Protein AF-W0T5F6-F1 (afdb_monomer_lite)

Foldseek 3Di:
DFDAAQAADPVRHGHRHTPDVVGNHNPVCVCLQFQKWFKFKKAFPLQLVQLLDDVVPRDADQQKWWQCVQVCVPDPDGIGGDDPDDNKGKMFIDMDSDPAVVVVLVVVCVQLVGHMDTCDQLSLVSSQVSVVVVPCPPPVVPVVVVVVVVVVVPDDPDDDDDDDPDPPSDGDPQPQDDNNGGMARSRVVLSVVLLVVQCVPFNWIWMQGNSNRDIDTSMGMDRSNCSSVSSVVSSVSRVVRRVVSVVVVVCVVVVVVVVVVVVVD

Organism: Kluyveromyces marxianus (strain DMKU3-1042 / BCC 29191 / NBRC 104275) (NCBI:txid1003335)

InterPro domains:
  IPR018306 Bacteriophage T5, Orf172 DNA-binding [PF10544] (85-231)
  IPR018306 Bacteriophage T5, Orf172 DNA-binding [SM00974] (85-234)
  IPR053006 Meiosis-associated regulatory protein [PTHR28094] (32-238)

Radius of gyration: 24.53 Å; chains: 1; bounding box: 58×47×82 Å

Structure (mmCIF, N/CA/C/O backbone):
data_AF-W0T5F6-F1
#
_entry.id   AF-W0T5F6-F1
#
loop_
_atom_site.group_PDB
_atom_site.id
_atom_site.type_symbol
_atom_site.label_atom_id
_atom_site.label_alt_id
_atom_site.label_comp_id
_atom_site.label_asym_id
_atom_site.label_entity_id
_atom_site.label_seq_id
_atom_site.pdbx_PDB_ins_code
_atom_site.Cartn_x
_atom_site.Cartn_y
_atom_site.Cartn_z
_atom_site.occupancy
_atom_site.B_iso_or_equiv
_atom_site.auth_seq_id
_atom_site.auth_comp_id
_atom_site.auth_asym_id
_atom_site.auth_atom_id
_atom_site.pdbx_PDB_model_num
ATOM 1 N N . MET A 1 1 ? 4.352 -15.595 -34.838 1.00 53.91 1 MET A N 1
ATOM 2 C CA . MET A 1 1 ? 3.159 -14.770 -34.541 1.00 53.91 1 MET A CA 1
ATOM 3 C C . MET A 1 1 ? 3.586 -13.618 -33.642 1.00 53.91 1 MET A C 1
ATOM 5 O O . MET A 1 1 ? 4.296 -13.877 -32.679 1.00 53.91 1 MET A O 1
ATOM 9 N N . SER A 1 2 ? 3.256 -12.364 -33.970 1.00 63.22 2 SER A N 1
ATOM 10 C CA . SER A 1 2 ? 3.558 -11.229 -33.084 1.00 63.22 2 SER A CA 1
ATOM 11 C C . SER A 1 2 ? 2.550 -11.202 -31.937 1.00 63.22 2 SER A C 1
ATOM 13 O O . SER A 1 2 ? 1.352 -11.091 -32.189 1.00 63.22 2 SER A O 1
ATOM 15 N N . SER A 1 3 ? 3.017 -11.312 -30.697 1.00 86.25 3 SER A N 1
ATOM 16 C CA . SER A 1 3 ? 2.177 -11.125 -29.515 1.00 86.25 3 SER A CA 1
ATOM 17 C C . SER A 1 3 ? 1.794 -9.650 -29.354 1.00 86.25 3 SER A C 1
ATOM 19 O O . SER A 1 3 ? 2.532 -8.744 -29.754 1.00 86.25 3 SER A O 1
ATOM 21 N N . GLN A 1 4 ? 0.622 -9.397 -28.772 1.00 90.44 4 GLN A N 1
ATOM 22 C CA . GLN A 1 4 ? 0.194 -8.044 -28.427 1.00 90.44 4 GLN A CA 1
ATOM 23 C C . GLN A 1 4 ? 1.147 -7.438 -27.382 1.00 90.44 4 GLN A C 1
ATOM 25 O O . GLN A 1 4 ? 1.627 -8.127 -26.482 1.00 90.44 4 GLN A O 1
ATOM 30 N N . CYS A 1 5 ? 1.424 -6.138 -27.501 1.00 89.50 5 CYS A N 1
ATOM 31 C CA . CYS A 1 5 ? 2.230 -5.400 -26.537 1.00 89.50 5 CYS A CA 1
ATOM 32 C C . CYS A 1 5 ? 1.589 -5.442 -25.146 1.00 89.50 5 CYS A C 1
ATOM 34 O O . CYS A 1 5 ? 0.432 -5.066 -24.976 1.00 89.50 5 CYS A O 1
ATOM 36 N N . LEU A 1 6 ? 2.391 -5.789 -24.139 1.00 87.31 6 LEU A N 1
ATOM 37 C CA . LEU A 1 6 ? 1.978 -5.799 -22.731 1.00 87.31 6 LEU A CA 1
ATOM 38 C C . LEU A 1 6 ? 2.062 -4.416 -22.060 1.00 87.31 6 LEU A C 1
ATOM 40 O O . LEU A 1 6 ? 1.890 -4.290 -20.852 1.00 87.31 6 LEU A O 1
ATOM 44 N N . GLY A 1 7 ? 2.363 -3.371 -22.832 1.00 84.88 7 GLY A N 1
ATOM 45 C CA . GLY A 1 7 ? 2.480 -2.006 -22.333 1.00 84.88 7 GLY A CA 1
ATOM 46 C C . GLY A 1 7 ? 1.125 -1.415 -21.982 1.00 84.88 7 GLY A C 1
ATOM 47 O O . GLY A 1 7 ? 0.111 -1.761 -22.586 1.00 84.88 7 GLY A O 1
ATOM 48 N N . ILE A 1 8 ? 1.109 -0.487 -21.032 1.00 82.56 8 ILE A N 1
ATOM 49 C CA . ILE A 1 8 ? -0.098 0.257 -20.668 1.00 82.56 8 ILE A CA 1
ATOM 50 C C . ILE A 1 8 ? 0.076 1.719 -21.057 1.00 82.56 8 ILE A C 1
ATOM 52 O O . ILE A 1 8 ? 1.102 2.338 -20.771 1.00 82.56 8 ILE A O 1
ATOM 56 N N . THR A 1 9 ? -0.948 2.267 -21.708 1.00 86.12 9 THR A N 1
ATOM 57 C CA . THR A 1 9 ? -0.968 3.669 -22.126 1.00 86.12 9 THR A CA 1
ATOM 58 C C . THR A 1 9 ? -0.990 4.607 -20.913 1.00 86.12 9 THR A C 1
ATOM 60 O O . THR A 1 9 ? -1.302 4.208 -19.789 1.00 86.12 9 THR A O 1
ATOM 63 N N . GLN A 1 10 ? -0.736 5.898 -21.131 1.00 77.12 10 GLN A N 1
ATOM 64 C CA . GLN A 1 10 ? -0.856 6.915 -20.075 1.00 77.12 10 GLN A CA 1
ATOM 65 C C . GLN A 1 10 ? -2.258 6.964 -19.440 1.00 77.12 10 GLN A C 1
ATOM 67 O O . GLN A 1 10 ? -2.394 7.347 -18.283 1.00 77.12 10 GLN A O 1
ATOM 72 N N . LYS A 1 11 ? -3.293 6.520 -20.167 1.00 77.81 11 LYS A N 1
ATOM 73 C CA . LYS A 1 11 ? -4.683 6.443 -19.692 1.00 77.81 11 LYS A CA 1
ATOM 74 C C . LYS A 1 11 ? -4.989 5.174 -18.883 1.00 77.81 11 LYS A C 1
ATOM 76 O O . LYS A 1 11 ? -6.141 4.949 -18.532 1.00 77.81 11 LYS A O 1
ATOM 81 N N . GLY A 1 12 ? -3.999 4.318 -18.625 1.00 73.31 12 GLY A N 1
ATOM 82 C CA . GLY A 1 12 ? -4.186 3.087 -17.850 1.00 73.31 12 GLY A CA 1
ATOM 83 C C . GLY A 1 12 ? -4.781 1.912 -18.634 1.00 73.31 12 GLY A C 1
ATOM 84 O O . GLY A 1 12 ? -5.054 0.874 -18.043 1.00 73.31 12 GLY A O 1
ATOM 85 N N . THR A 1 13 ? -4.955 2.029 -19.954 1.00 84.25 13 THR A N 1
ATOM 86 C CA . THR A 1 13 ? -5.516 0.957 -20.797 1.00 84.25 13 THR A CA 1
ATOM 87 C C . THR A 1 13 ? -4.432 0.116 -21.486 1.00 84.25 13 THR A C 1
ATOM 89 O O . THR A 1 13 ? -3.375 0.664 -21.826 1.00 84.25 13 THR A O 1
ATOM 92 N N . PRO A 1 14 ? -4.671 -1.189 -21.740 1.00 87.94 14 PRO A N 1
ATOM 93 C CA . PRO A 1 14 ? -3.725 -2.042 -22.458 1.00 87.94 14 PRO A CA 1
ATOM 94 C C . PRO A 1 14 ? -3.392 -1.498 -23.850 1.00 87.94 14 PRO A C 1
ATOM 96 O O . PRO A 1 14 ? -4.265 -1.021 -24.583 1.00 87.94 14 PRO A O 1
ATOM 99 N N . CYS A 1 15 ? -2.120 -1.580 -24.230 1.00 91.06 15 CYS A N 1
ATOM 100 C CA . CYS A 1 15 ? -1.665 -1.192 -25.553 1.00 91.06 15 CYS A CA 1
ATOM 101 C C . CYS A 1 15 ? -2.233 -2.150 -26.603 1.00 91.06 15 CYS A C 1
ATOM 103 O O . CYS A 1 15 ? -2.131 -3.367 -26.480 1.00 91.06 15 CYS A O 1
ATOM 105 N N . LYS A 1 16 ? -2.810 -1.592 -27.668 1.00 94.50 16 LYS A N 1
ATOM 106 C CA . LYS A 1 16 ? -3.351 -2.369 -28.794 1.00 94.50 16 LYS A CA 1
ATOM 107 C C . LYS A 1 16 ? -2.324 -2.636 -29.900 1.00 94.50 16 LYS A C 1
ATOM 109 O O . LYS A 1 16 ? -2.654 -3.269 -30.892 1.00 94.50 16 LYS A O 1
ATOM 114 N N . LEU A 1 17 ? -1.101 -2.122 -29.762 1.00 92.62 17 LEU A N 1
ATOM 115 C CA . LEU A 1 17 ? -0.031 -2.338 -30.737 1.00 92.62 17 LEU A CA 1
ATOM 116 C C . LEU A 1 17 ? 0.604 -3.715 -30.538 1.00 92.62 17 LEU A C 1
ATOM 118 O O . LEU A 1 17 ? 0.610 -4.243 -29.429 1.00 92.62 17 LEU A O 1
ATOM 122 N N . ASN A 1 18 ? 1.202 -4.266 -31.590 1.00 93.25 18 ASN A N 1
ATOM 123 C CA . ASN A 1 18 ? 1.989 -5.493 -31.486 1.00 93.25 18 ASN A CA 1
ATOM 124 C C . ASN A 1 18 ? 3.342 -5.221 -30.818 1.00 93.25 18 ASN A C 1
ATOM 126 O O . ASN A 1 18 ? 3.925 -4.139 -30.963 1.00 93.25 18 ASN A O 1
ATOM 130 N N . ALA A 1 19 ? 3.841 -6.204 -30.072 1.00 90.31 19 ALA A N 1
ATOM 131 C CA . ALA A 1 19 ? 5.196 -6.165 -29.550 1.00 90.31 19 ALA A CA 1
ATOM 132 C C . ALA A 1 19 ? 6.221 -6.239 -30.695 1.00 90.31 19 ALA A C 1
ATOM 134 O O . ALA A 1 19 ? 5.926 -6.748 -31.783 1.00 90.31 19 ALA A O 1
ATOM 135 N N . LYS A 1 20 ? 7.439 -5.731 -30.456 1.00 87.44 20 LYS A N 1
ATOM 136 C CA . LYS A 1 20 ? 8.565 -5.961 -31.376 1.00 87.44 20 LYS A CA 1
ATOM 137 C C . LYS A 1 20 ? 8.790 -7.472 -31.533 1.00 87.44 20 LYS A C 1
ATOM 139 O O . LYS A 1 20 ? 8.476 -8.244 -30.630 1.00 87.44 20 LYS A O 1
ATOM 144 N N . GLN A 1 21 ? 9.334 -7.904 -32.668 1.00 81.62 21 GLN A N 1
ATOM 145 C CA . GLN A 1 21 ? 9.580 -9.324 -32.932 1.00 81.62 21 GLN A CA 1
ATOM 146 C C . GLN A 1 21 ? 10.470 -9.931 -31.831 1.00 81.62 21 GLN A C 1
ATOM 148 O O . GLN A 1 21 ? 11.578 -9.457 -31.597 1.00 81.62 21 GLN A O 1
ATOM 153 N N . GLY A 1 22 ? 9.954 -10.939 -31.119 1.00 77.69 22 GLY A N 1
ATOM 154 C CA . GLY A 1 22 ? 10.629 -11.560 -29.969 1.00 77.69 22 GLY A CA 1
ATOM 155 C C . GLY A 1 22 ? 10.611 -10.746 -28.664 1.00 77.69 22 GLY A C 1
ATOM 156 O O . GLY A 1 22 ? 11.200 -11.183 -27.679 1.00 77.69 22 GLY A O 1
ATOM 157 N N . GLY A 1 23 ? 9.951 -9.584 -28.639 1.00 78.00 23 GLY A N 1
ATOM 158 C CA . GLY A 1 23 ? 9.822 -8.708 -27.474 1.00 78.00 23 GLY A CA 1
ATOM 159 C C . GLY A 1 23 ? 8.451 -8.788 -26.795 1.00 78.00 23 GLY A C 1
ATOM 160 O O . GLY A 1 23 ? 7.499 -9.359 -27.325 1.00 78.00 23 GLY A O 1
ATOM 161 N N . ARG A 1 24 ? 8.344 -8.174 -25.609 1.00 84.44 24 ARG A N 1
ATOM 162 C CA . ARG A 1 24 ? 7.081 -8.030 -24.850 1.00 84.44 24 ARG A CA 1
ATOM 163 C C . ARG A 1 24 ? 6.379 -6.689 -25.074 1.00 84.44 24 ARG A C 1
ATOM 165 O O . ARG A 1 24 ? 5.179 -6.562 -24.821 1.00 84.44 24 ARG A O 1
ATOM 172 N N . TYR A 1 25 ? 7.115 -5.685 -25.544 1.00 87.12 25 TYR A N 1
ATOM 173 C CA . TYR A 1 25 ? 6.631 -4.316 -25.684 1.00 87.12 25 TYR A CA 1
ATOM 174 C C . TYR A 1 25 ? 6.810 -3.796 -27.113 1.00 87.12 25 TYR A C 1
ATOM 176 O O . TYR A 1 25 ? 7.657 -4.258 -27.879 1.00 87.12 25 TYR A O 1
ATOM 184 N N . CYS A 1 26 ? 5.960 -2.848 -27.504 1.00 90.62 26 CYS A N 1
ATOM 185 C CA . CYS A 1 26 ? 6.110 -2.100 -28.745 1.00 90.62 26 CYS A CA 1
ATOM 186 C C . CYS A 1 26 ? 7.152 -0.985 -28.561 1.00 90.62 26 CYS A C 1
ATOM 188 O O . CYS A 1 26 ? 7.555 -0.673 -27.441 1.00 90.62 26 CYS A O 1
ATOM 190 N N . ARG A 1 27 ? 7.538 -0.314 -29.652 1.00 89.19 27 ARG A N 1
ATOM 191 C CA . ARG A 1 27 ? 8.503 0.804 -29.615 1.00 89.19 27 ARG A CA 1
ATOM 192 C C . ARG A 1 27 ? 8.139 1.935 -28.641 1.00 89.19 27 ARG A C 1
ATOM 194 O O . ARG A 1 27 ? 9.022 2.616 -28.151 1.00 89.19 27 ARG A O 1
ATOM 201 N N . HIS A 1 28 ? 6.852 2.130 -28.349 1.00 88.19 28 HIS A N 1
ATOM 202 C CA . HIS A 1 28 ? 6.387 3.189 -27.447 1.00 88.19 28 HIS A CA 1
ATOM 203 C C . HIS A 1 28 ? 6.421 2.787 -25.966 1.00 88.19 28 HIS A C 1
ATOM 205 O O . HIS A 1 28 ? 6.327 3.649 -25.099 1.00 88.19 28 HIS A O 1
ATOM 211 N N . HIS A 1 29 ? 6.551 1.493 -25.668 1.00 85.81 29 HIS A N 1
ATOM 212 C CA . HIS A 1 29 ? 6.537 0.963 -24.304 1.00 85.81 29 HIS A CA 1
ATOM 213 C C . HIS A 1 29 ? 7.826 0.214 -23.948 1.00 85.81 29 HIS A C 1
ATOM 215 O O . HIS A 1 29 ? 7.867 -0.480 -22.942 1.00 85.81 29 HIS A O 1
ATOM 221 N N . GLU A 1 30 ? 8.894 0.387 -24.727 1.00 80.00 30 GLU A N 1
ATOM 222 C CA . GLU A 1 30 ? 10.211 -0.208 -24.463 1.00 80.00 30 GLU A CA 1
ATOM 223 C C . GLU A 1 30 ? 10.778 0.222 -23.102 1.00 80.00 30 GLU A C 1
ATOM 225 O O . GLU A 1 30 ? 11.332 -0.591 -22.375 1.00 80.00 30 GLU A O 1
ATOM 230 N N . VAL A 1 31 ? 10.520 1.466 -22.682 1.00 74.88 31 VAL A N 1
ATOM 231 C CA . VAL A 1 31 ? 10.892 1.965 -21.343 1.00 74.88 31 VAL A CA 1
ATOM 232 C C . VAL A 1 31 ? 10.186 1.192 -20.220 1.00 74.88 31 VAL A C 1
ATOM 234 O O . VAL A 1 31 ? 10.722 1.066 -19.120 1.00 74.88 31 VAL A O 1
ATOM 237 N N . GLN A 1 32 ? 8.997 0.635 -20.481 1.00 73.06 32 GLN A N 1
ATOM 238 C CA . GLN A 1 32 ? 8.289 -0.181 -19.491 1.00 73.06 32 GLN A CA 1
ATOM 239 C C . GLN A 1 32 ? 8.957 -1.554 -19.304 1.00 73.06 32 GLN A C 1
ATOM 241 O O . GLN A 1 32 ? 8.838 -2.119 -18.220 1.00 73.06 32 GLN A O 1
ATOM 246 N N . GLU A 1 33 ? 9.724 -2.036 -20.292 1.00 68.56 33 GLU A N 1
ATOM 247 C CA . GLU A 1 33 ? 10.474 -3.306 -20.247 1.00 68.56 33 GLU A CA 1
ATOM 248 C C . GLU A 1 33 ? 11.679 -3.275 -19.293 1.00 68.56 33 GLU A C 1
ATOM 250 O O . GLU A 1 33 ? 12.201 -4.310 -18.885 1.00 68.56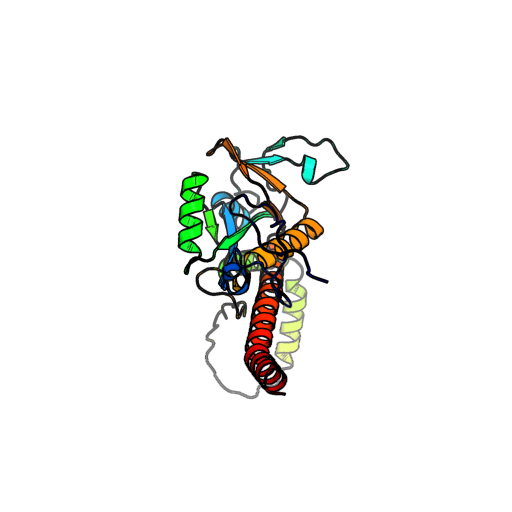 33 GLU A O 1
ATOM 255 N N . THR A 1 34 ? 12.174 -2.090 -18.944 1.00 68.12 34 THR A N 1
ATOM 256 C CA . THR A 1 34 ? 13.347 -1.943 -18.067 1.00 68.12 34 THR A CA 1
ATOM 257 C C . THR A 1 34 ? 13.053 -1.106 -16.834 1.00 68.12 34 THR A C 1
ATOM 259 O O . THR A 1 34 ? 13.981 -0.664 -16.162 1.00 68.12 34 THR A O 1
ATOM 262 N N . SER A 1 35 ? 11.776 -0.850 -16.547 1.00 81.50 35 SER A N 1
ATOM 263 C CA . SER A 1 35 ? 11.397 -0.009 -15.416 1.00 81.50 35 SER A CA 1
ATOM 264 C C . SER A 1 35 ? 11.677 -0.727 -14.095 1.00 81.50 35 SER A C 1
ATOM 266 O O . SER A 1 35 ? 11.124 -1.791 -13.815 1.00 81.50 35 SER A O 1
ATOM 268 N N . GLU A 1 36 ? 12.559 -0.147 -13.288 1.00 91.62 36 GLU A N 1
ATOM 269 C CA . GLU A 1 36 ? 12.724 -0.508 -11.883 1.00 91.62 36 GLU A CA 1
ATOM 270 C C . GLU A 1 36 ? 11.837 0.396 -11.025 1.00 91.62 36 GLU A C 1
ATOM 272 O O . GLU A 1 36 ? 11.500 1.522 -11.403 1.00 91.62 36 GLU A O 1
ATOM 277 N N . GLY A 1 37 ? 11.435 -0.107 -9.865 1.00 94.62 37 GLY A N 1
ATOM 278 C CA . GLY A 1 37 ? 10.658 0.675 -8.923 1.00 94.62 37 GLY A CA 1
ATOM 279 C C . GLY A 1 37 ? 10.412 -0.062 -7.622 1.00 94.62 37 GLY A C 1
ATOM 280 O O . GLY A 1 37 ? 11.062 -1.062 -7.316 1.00 94.62 37 GLY A O 1
ATOM 281 N N . TYR A 1 38 ? 9.453 0.454 -6.867 1.00 97.12 38 TYR A N 1
ATOM 282 C CA . TYR A 1 38 ? 9.101 -0.029 -5.546 1.00 97.12 38 TYR A CA 1
ATOM 283 C C . TYR A 1 38 ? 7.614 -0.340 -5.461 1.00 97.12 38 TYR A C 1
ATOM 285 O O . TYR A 1 38 ? 6.782 0.453 -5.907 1.00 97.12 38 TYR A O 1
ATOM 293 N N . ILE A 1 39 ? 7.296 -1.461 -4.822 1.00 98.06 39 ILE A N 1
ATOM 294 C CA . ILE A 1 39 ? 5.977 -1.735 -4.256 1.00 98.06 39 ILE A CA 1
ATOM 295 C C . ILE A 1 39 ? 5.974 -1.278 -2.808 1.00 98.06 39 ILE A C 1
ATOM 297 O O . ILE A 1 39 ? 6.940 -1.497 -2.083 1.00 98.06 39 ILE A O 1
ATOM 301 N N . TYR A 1 40 ? 4.891 -0.675 -2.350 1.00 97.88 40 TYR A N 1
ATOM 302 C CA . TYR A 1 40 ? 4.770 -0.253 -0.965 1.00 97.88 40 TYR A CA 1
ATOM 303 C C . TYR A 1 40 ? 3.358 -0.470 -0.437 1.00 97.88 40 TYR A C 1
ATOM 305 O O . TYR A 1 40 ? 2.379 -0.498 -1.183 1.00 97.88 40 TYR A O 1
ATOM 313 N N . ILE A 1 41 ? 3.276 -0.623 0.881 1.00 98.12 41 ILE A N 1
ATOM 314 C CA . ILE A 1 41 ? 2.034 -0.821 1.621 1.00 98.12 41 ILE A CA 1
ATOM 315 C C . ILE A 1 41 ? 1.805 0.427 2.461 1.00 98.12 41 ILE A C 1
ATOM 317 O O . ILE A 1 41 ? 2.734 0.928 3.097 1.00 98.12 41 ILE A O 1
ATOM 321 N N . TYR A 1 42 ? 0.576 0.922 2.496 1.00 97.75 42 TYR A N 1
ATOM 322 C CA . TYR A 1 42 ? 0.212 2.016 3.385 1.00 97.75 42 TYR A CA 1
ATOM 323 C C . TYR A 1 42 ? -1.222 1.886 3.883 1.00 97.75 42 TYR A C 1
ATOM 325 O O . TYR A 1 42 ? -2.036 1.133 3.344 1.00 97.75 42 TYR A O 1
ATOM 333 N N . THR A 1 43 ? -1.512 2.639 4.934 1.00 96.75 43 THR A N 1
ATOM 334 C CA . THR A 1 43 ? -2.847 2.806 5.503 1.00 96.75 43 THR A CA 1
ATOM 335 C C . THR A 1 43 ? -3.030 4.256 5.952 1.00 96.75 43 THR A C 1
ATOM 337 O O . THR A 1 43 ? -2.107 5.067 5.832 1.00 96.75 43 THR A O 1
ATOM 340 N N . PHE A 1 44 ? -4.220 4.595 6.436 1.00 96.00 44 PHE A N 1
ATOM 341 C CA . PHE A 1 44 ? -4.464 5.863 7.115 1.00 96.00 44 PHE A CA 1
ATOM 342 C C . PHE A 1 44 ? -3.913 5.812 8.540 1.00 96.00 44 PHE A C 1
ATOM 344 O O . PHE A 1 44 ? -4.005 4.777 9.198 1.00 96.00 44 PHE A O 1
ATOM 351 N N . GLU A 1 45 ? -3.348 6.917 9.017 1.00 94.69 45 GLU A N 1
ATOM 352 C CA . GLU A 1 45 ? -2.728 6.976 10.348 1.00 94.69 45 GLU A CA 1
ATOM 353 C C . GLU A 1 45 ? -3.714 6.593 11.463 1.00 94.69 45 GLU A C 1
ATOM 355 O O . GLU A 1 45 ? -3.433 5.681 12.235 1.00 94.69 45 GLU A O 1
ATOM 360 N N . GLU A 1 46 ? -4.928 7.148 11.442 1.00 93.12 46 GLU A N 1
ATOM 361 C CA . GLU A 1 46 ? -5.988 6.826 12.413 1.00 93.12 46 GLU A CA 1
ATOM 362 C C . GLU A 1 46 ? -6.355 5.324 12.429 1.00 93.12 46 GLU A C 1
ATOM 364 O O . GLU A 1 46 ? -6.658 4.748 13.476 1.00 93.12 46 GLU A O 1
ATOM 369 N N . LEU A 1 47 ? -6.297 4.645 11.272 1.00 93.75 47 LEU A N 1
ATOM 370 C CA . LEU A 1 47 ? -6.536 3.197 11.200 1.00 93.75 47 LEU A CA 1
ATOM 371 C C . LEU A 1 47 ? -5.394 2.400 11.830 1.00 93.75 47 LEU A C 1
ATOM 373 O O . LEU A 1 47 ? -5.647 1.374 12.462 1.00 93.75 47 LEU A O 1
ATOM 377 N N . TYR A 1 48 ? -4.154 2.850 11.636 1.00 93.50 48 TYR A N 1
ATOM 378 C CA . TYR A 1 48 ? -2.977 2.240 12.242 1.00 93.50 48 TYR A CA 1
ATOM 379 C C . TYR A 1 48 ? -3.006 2.375 13.766 1.00 93.50 48 TYR A C 1
ATOM 381 O O . TYR A 1 48 ? -2.831 1.380 14.467 1.00 93.50 48 TYR A O 1
ATOM 389 N N . GLU A 1 49 ? -3.278 3.578 14.271 1.00 90.50 49 GLU A N 1
ATOM 390 C CA . GLU A 1 49 ? -3.377 3.856 15.705 1.00 90.50 49 GLU A CA 1
ATOM 391 C C . GLU A 1 49 ? -4.451 2.984 16.360 1.00 90.50 49 GLU A C 1
ATOM 393 O O . GLU A 1 49 ? -4.175 2.252 17.310 1.00 90.50 49 GLU A O 1
ATOM 398 N N . ASN A 1 50 ? -5.653 2.936 15.784 1.00 90.44 50 ASN A N 1
ATOM 399 C CA . ASN A 1 50 ? -6.709 2.066 16.297 1.00 90.44 50 ASN A CA 1
ATOM 400 C C . ASN A 1 50 ? -6.352 0.571 16.228 1.00 90.44 50 ASN A C 1
ATOM 402 O O . ASN A 1 50 ? -6.811 -0.210 17.064 1.00 90.44 50 ASN A O 1
ATOM 406 N N . ALA A 1 51 ? -5.548 0.150 15.249 1.00 89.75 51 ALA A N 1
ATOM 407 C CA . ALA A 1 51 ? -5.120 -1.240 15.118 1.00 89.75 51 ALA A CA 1
ATOM 408 C C . ALA A 1 51 ? -4.114 -1.671 16.199 1.00 89.75 51 ALA A C 1
ATOM 410 O O . ALA A 1 51 ? -4.049 -2.863 16.504 1.00 89.75 51 ALA A O 1
ATOM 411 N N . ILE A 1 52 ? -3.362 -0.734 16.790 1.00 88.00 52 ILE A N 1
ATOM 412 C CA . ILE A 1 52 ? -2.416 -1.019 17.882 1.00 88.00 52 ILE A CA 1
ATOM 413 C C . ILE A 1 52 ? -3.004 -0.794 19.285 1.00 88.00 52 ILE A C 1
ATOM 415 O O . ILE A 1 52 ? -2.452 -1.296 20.263 1.00 88.00 52 ILE A O 1
ATOM 419 N N . LEU A 1 53 ? -4.124 -0.074 19.393 1.00 85.88 53 LEU A N 1
ATOM 420 C CA . LEU A 1 53 ? -4.838 0.153 20.651 1.00 85.88 53 LEU A CA 1
ATOM 421 C C . LEU A 1 53 ? -5.687 -1.051 21.080 1.00 85.88 53 LEU A C 1
ATOM 423 O O . LEU A 1 53 ? -6.144 -1.865 20.262 1.00 85.88 53 LEU A O 1
ATOM 427 N N . SER A 1 54 ? -5.968 -1.135 22.386 1.00 81.19 54 SER A N 1
ATOM 428 C CA . SER A 1 54 ? -6.937 -2.105 22.894 1.00 81.19 54 SER A CA 1
ATOM 429 C C . SER A 1 54 ? -8.342 -1.773 22.381 1.00 81.19 54 SER A C 1
ATOM 431 O O . SER A 1 54 ? -8.680 -0.618 22.131 1.00 81.19 54 SER A O 1
ATOM 433 N N . ARG A 1 55 ? -9.214 -2.782 22.251 1.00 79.69 55 ARG A N 1
ATOM 434 C CA . ARG A 1 55 ? -10.561 -2.600 21.670 1.00 79.69 55 ARG A CA 1
ATOM 435 C C . ARG A 1 55 ? -11.417 -1.542 22.378 1.00 79.69 55 ARG A C 1
ATOM 437 O O . ARG A 1 55 ? -12.312 -0.998 21.747 1.00 79.69 55 ARG A O 1
ATOM 444 N N . LYS A 1 56 ? -11.163 -1.277 23.664 1.00 81.38 56 LYS A N 1
ATOM 445 C CA . LYS A 1 56 ? -11.900 -0.285 24.465 1.00 81.38 56 LYS A CA 1
ATOM 446 C C . LYS A 1 56 ? -11.427 1.152 24.228 1.00 81.38 56 LYS A C 1
ATOM 448 O O . LYS A 1 56 ? -12.165 2.074 24.538 1.00 81.38 56 LYS A O 1
ATOM 453 N N . GLU A 1 57 ? -10.220 1.322 23.700 1.00 84.75 57 GLU A N 1
ATOM 454 C CA . GLU A 1 57 ? -9.559 2.620 23.508 1.00 84.75 57 GLU A CA 1
ATOM 455 C C . GLU A 1 57 ? -9.622 3.095 22.051 1.00 84.75 57 GLU A C 1
ATOM 457 O O . GLU A 1 57 ? -9.120 4.166 21.728 1.00 84.75 57 GLU A O 1
ATOM 462 N N . ARG A 1 58 ? -10.218 2.302 21.152 1.00 87.38 58 ARG A N 1
ATOM 463 C CA . ARG A 1 58 ? -10.303 2.644 19.730 1.00 87.38 58 ARG A CA 1
ATOM 464 C C . ARG A 1 58 ? -11.272 3.796 19.505 1.00 87.38 58 ARG A C 1
ATOM 466 O O . ARG A 1 58 ? -12.420 3.751 19.945 1.00 87.38 58 ARG A O 1
ATOM 473 N N . ASN A 1 59 ? -10.826 4.768 18.721 1.00 86.88 59 ASN A N 1
ATOM 474 C CA . ASN A 1 59 ? -11.642 5.896 18.303 1.00 86.88 59 ASN A CA 1
ATOM 475 C C . ASN A 1 59 ? -12.629 5.479 17.207 1.00 86.88 59 ASN A C 1
ATOM 477 O O . ASN A 1 59 ? -12.319 4.651 16.346 1.00 86.88 59 ASN A O 1
ATOM 481 N N . GLN A 1 60 ? -13.820 6.076 17.204 1.00 87.25 60 GLN A N 1
ATOM 482 C CA . GLN A 1 60 ? -14.765 5.904 16.105 1.00 87.25 60 GLN A CA 1
ATOM 483 C C . GLN A 1 60 ? -14.257 6.635 14.854 1.00 87.25 60 GLN A C 1
ATOM 485 O O . GLN A 1 60 ? -13.876 7.799 14.922 1.00 87.25 60 GLN A O 1
ATOM 490 N N . ILE A 1 61 ? -14.310 5.969 13.700 1.00 90.44 61 ILE A N 1
ATOM 491 C CA . ILE A 1 61 ? -13.939 6.551 12.405 1.00 90.44 61 ILE A CA 1
ATOM 492 C C . ILE A 1 61 ? -15.223 6.827 11.624 1.00 90.44 61 ILE A C 1
ATOM 494 O O . ILE A 1 61 ? -15.794 5.927 11.013 1.00 90.44 61 ILE A O 1
ATOM 498 N N . SER A 1 62 ? -15.701 8.069 11.672 1.00 89.69 62 SER A N 1
ATOM 499 C CA . SER A 1 62 ? -16.926 8.493 10.978 1.00 89.69 62 SER A CA 1
ATOM 500 C C . SER A 1 62 ? -16.695 8.879 9.517 1.00 89.69 62 SER A C 1
ATOM 502 O O . SER A 1 62 ? -17.592 8.720 8.702 1.00 89.69 62 SER A O 1
ATOM 504 N N . TRP A 1 63 ? -15.487 9.329 9.172 1.00 91.69 63 TRP A N 1
ATOM 505 C CA . TRP A 1 63 ? -15.177 9.914 7.861 1.00 91.69 63 TRP A CA 1
ATOM 506 C C . TRP A 1 63 ? -14.941 8.899 6.736 1.00 91.69 63 TRP A C 1
ATOM 508 O O . TRP A 1 63 ? -14.663 9.276 5.589 1.00 91.69 63 TRP A O 1
ATOM 518 N N . LEU A 1 64 ? -14.976 7.612 7.077 1.00 92.12 64 LEU A N 1
ATOM 519 C CA . LEU A 1 64 ? -14.638 6.510 6.195 1.00 92.12 64 LEU A CA 1
ATOM 520 C C . LEU A 1 64 ? -15.831 5.579 6.054 1.00 92.12 64 LEU A C 1
ATOM 522 O O . LEU A 1 64 ? -16.340 5.071 7.050 1.00 92.12 64 LEU A O 1
ATOM 526 N N . ALA A 1 65 ? -16.224 5.289 4.820 1.00 90.94 65 ALA A N 1
ATOM 527 C CA . ALA A 1 65 ? -17.225 4.272 4.532 1.00 90.94 65 ALA A CA 1
ATOM 528 C C . ALA A 1 65 ? -16.689 3.247 3.529 1.00 90.94 65 ALA A C 1
ATOM 530 O O . ALA A 1 65 ? -15.877 3.571 2.660 1.00 90.94 65 ALA A O 1
ATOM 531 N N . ILE A 1 66 ? -17.138 2.002 3.645 1.00 87.38 66 ILE A N 1
ATOM 532 C CA . ILE A 1 66 ? -16.824 0.922 2.714 1.00 87.38 66 ILE A CA 1
ATOM 533 C C . ILE A 1 66 ? -18.048 0.635 1.858 1.00 87.38 66 ILE A C 1
ATOM 535 O O . ILE A 1 66 ? -19.162 0.484 2.350 1.00 87.38 66 ILE A O 1
ATOM 539 N N . ASP A 1 67 ? -17.815 0.498 0.561 1.00 83.94 67 ASP A N 1
ATOM 540 C CA . ASP A 1 67 ? -18.776 -0.097 -0.355 1.00 83.94 67 ASP A CA 1
ATOM 541 C C . ASP A 1 67 ? -18.621 -1.630 -0.327 1.00 83.94 67 ASP A C 1
ATOM 543 O O . ASP A 1 67 ? -17.758 -2.215 -0.992 1.00 83.94 67 ASP A O 1
ATOM 547 N N . GLU A 1 68 ? -19.446 -2.284 0.498 1.00 73.12 68 GLU A N 1
ATOM 548 C CA . GLU A 1 68 ? -19.419 -3.740 0.693 1.00 73.12 68 GLU A CA 1
ATOM 549 C C . GLU A 1 68 ? -20.086 -4.517 -0.452 1.00 73.12 68 GLU A C 1
ATOM 551 O O . GLU A 1 68 ? -19.930 -5.741 -0.532 1.00 73.12 68 GLU A O 1
ATOM 556 N N . SER A 1 69 ? -20.741 -3.832 -1.398 1.00 66.81 69 SER A N 1
ATOM 557 C CA . SER A 1 69 ? -21.381 -4.465 -2.560 1.00 66.81 69 SER A CA 1
ATOM 558 C C . SER A 1 69 ? -20.385 -5.234 -3.442 1.00 66.81 69 SER A C 1
ATOM 560 O O . SER A 1 69 ? -20.755 -6.172 -4.153 1.00 66.81 69 SER A O 1
ATOM 562 N N . LYS A 1 70 ? -19.097 -4.866 -3.379 1.00 63.91 70 LYS A N 1
ATOM 563 C CA . LYS A 1 70 ? -17.993 -5.551 -4.069 1.00 63.91 70 LYS A CA 1
ATOM 564 C C . LYS A 1 70 ? -17.327 -6.650 -3.237 1.00 63.91 70 LYS A C 1
ATOM 566 O O . LYS A 1 70 ? -16.667 -7.505 -3.827 1.00 63.91 70 LYS A O 1
ATOM 571 N N . LEU A 1 71 ? -17.520 -6.654 -1.917 1.00 60.59 71 LEU A N 1
ATOM 572 C CA . LEU A 1 71 ? -16.978 -7.661 -0.998 1.00 60.59 71 LEU A CA 1
ATOM 573 C C . LEU A 1 71 ? -17.920 -8.863 -0.862 1.00 60.59 71 LEU A C 1
ATOM 575 O O . LEU A 1 71 ? -17.470 -10.004 -0.889 1.00 60.59 71 LEU A O 1
ATOM 579 N N . ASN A 1 72 ? -19.231 -8.619 -0.795 1.00 59.03 72 ASN A N 1
ATOM 580 C CA . ASN A 1 72 ? -20.239 -9.649 -0.556 1.00 59.03 72 ASN A CA 1
ATOM 581 C C . ASN A 1 72 ? -21.233 -9.735 -1.717 1.00 59.03 72 ASN A C 1
ATOM 583 O O . ASN A 1 72 ? -22.337 -9.205 -1.645 1.00 59.03 72 ASN A O 1
ATOM 587 N N . LYS A 1 73 ? -20.893 -10.486 -2.775 1.00 55.44 73 LYS A N 1
ATOM 588 C CA . LYS A 1 73 ? -21.805 -10.712 -3.920 1.00 55.44 73 LYS A CA 1
ATOM 589 C C . LYS A 1 73 ? -23.168 -11.306 -3.517 1.00 55.44 73 LYS A C 1
ATOM 591 O O . LYS A 1 73 ? -24.132 -11.165 -4.261 1.00 55.44 73 LYS A O 1
ATOM 596 N N . ALA A 1 74 ? -23.244 -11.969 -2.360 1.00 58.09 74 ALA A N 1
ATOM 597 C CA . ALA A 1 74 ? -24.437 -12.652 -1.860 1.00 58.09 74 ALA A CA 1
ATOM 598 C C . ALA A 1 74 ? -25.423 -11.752 -1.087 1.00 58.09 74 ALA A C 1
ATOM 600 O O . ALA A 1 74 ? -26.549 -12.173 -0.835 1.00 58.09 74 ALA A O 1
ATOM 601 N N . LYS A 1 75 ? -25.040 -10.529 -0.693 1.00 54.28 75 LYS A N 1
ATOM 602 C CA . LYS A 1 75 ? -25.928 -9.607 0.031 1.00 54.28 75 LYS A CA 1
ATOM 603 C C . LYS A 1 75 ? -25.859 -8.222 -0.611 1.00 54.28 75 LYS A C 1
ATOM 605 O O . LYS A 1 75 ? -24.770 -7.704 -0.824 1.00 54.28 75 LYS A O 1
ATOM 610 N N . LYS A 1 76 ? -27.011 -7.588 -0.874 1.00 54.03 76 LYS A N 1
ATOM 611 C CA . LYS A 1 76 ? -27.101 -6.158 -1.239 1.00 54.03 76 LYS A CA 1
ATOM 612 C C . LYS A 1 76 ? -26.759 -5.283 -0.021 1.00 54.03 76 LYS A C 1
ATOM 614 O O . LYS A 1 76 ? -27.604 -4.547 0.476 1.00 54.03 76 LYS A O 1
ATOM 619 N N . VAL A 1 77 ? -25.551 -5.419 0.519 1.00 61.62 77 VAL A N 1
ATOM 620 C CA . VAL A 1 77 ? -25.052 -4.520 1.558 1.00 61.62 77 VAL A CA 1
ATOM 621 C C . VAL A 1 77 ? -24.567 -3.271 0.834 1.00 61.62 77 VAL A C 1
ATOM 623 O O . VAL A 1 77 ? -23.753 -3.361 -0.085 1.00 61.62 77 VAL A O 1
ATOM 626 N N . GLY A 1 78 ? -25.174 -2.133 1.164 1.00 72.25 78 GLY A N 1
ATOM 627 C CA . GLY A 1 78 ? -24.833 -0.843 0.578 1.00 72.25 78 GLY A CA 1
ATOM 628 C C . GLY A 1 78 ? -23.514 -0.288 1.115 1.00 72.25 78 GLY A C 1
ATOM 629 O O . GLY A 1 78 ? -22.642 -1.020 1.580 1.00 72.25 78 GLY A O 1
ATOM 630 N N . ILE A 1 79 ? -23.390 1.034 1.058 1.00 80.75 79 ILE A N 1
ATOM 631 C CA . ILE A 1 79 ? -22.286 1.765 1.677 1.00 80.75 79 ILE A CA 1
ATOM 632 C C . ILE A 1 79 ? -22.483 1.735 3.196 1.00 80.75 79 ILE A C 1
ATOM 634 O O . ILE A 1 79 ? -23.528 2.163 3.686 1.00 80.75 79 ILE A O 1
ATOM 638 N N . THR A 1 80 ? -21.492 1.240 3.935 1.00 84.31 80 THR A N 1
ATOM 639 C CA . THR A 1 80 ? -21.516 1.172 5.401 1.00 84.31 80 THR A CA 1
ATOM 640 C C . THR A 1 80 ? -20.361 1.977 5.996 1.00 84.31 80 THR A C 1
ATOM 642 O O . THR A 1 80 ? -19.253 1.946 5.455 1.00 84.31 80 THR A O 1
ATOM 645 N N . PRO A 1 81 ? -20.569 2.713 7.103 1.00 87.44 81 PRO A N 1
ATOM 646 C CA . PRO A 1 81 ? -19.468 3.343 7.826 1.00 87.44 81 PRO A CA 1
ATOM 647 C C . PRO A 1 81 ? -18.426 2.306 8.253 1.00 87.44 81 PRO A C 1
ATOM 649 O O . PRO A 1 81 ? -18.774 1.173 8.597 1.00 87.44 81 PRO A O 1
ATOM 652 N N . TRP A 1 82 ? -17.150 2.688 8.257 1.00 87.19 82 TRP A N 1
ATOM 653 C CA . TRP A 1 82 ? -16.089 1.826 8.760 1.00 87.19 82 TRP A CA 1
ATOM 654 C C . TRP A 1 82 ? -16.328 1.514 10.235 1.00 87.19 82 TRP A C 1
ATOM 656 O O . TRP A 1 82 ? -16.458 2.401 11.078 1.00 87.19 82 TRP A O 1
ATOM 666 N N . GLN A 1 83 ? -16.341 0.225 10.550 1.00 82.81 83 GLN A N 1
ATOM 667 C CA . GLN A 1 83 ? -16.396 -0.268 11.915 1.00 82.81 83 GLN A CA 1
ATOM 668 C C . GLN A 1 83 ? -15.230 -1.221 12.130 1.00 82.81 83 GLN A C 1
ATOM 670 O O . GLN A 1 83 ? -14.966 -2.093 11.301 1.00 82.81 83 GLN A O 1
ATOM 675 N N . HIS A 1 84 ? -14.545 -1.074 13.262 1.00 76.31 84 HIS A N 1
ATOM 676 C CA . HIS A 1 84 ? -13.486 -1.994 13.656 1.00 76.31 84 HIS A CA 1
ATOM 677 C C . HIS A 1 84 ? -14.090 -3.360 14.004 1.00 76.31 84 HIS A C 1
ATOM 679 O O . HIS A 1 84 ? -14.534 -3.592 15.128 1.00 76.31 84 HIS A O 1
ATOM 685 N N . GLN A 1 85 ? -14.107 -4.273 13.035 1.00 69.81 85 GLN A N 1
ATOM 686 C CA . GLN A 1 85 ? -14.528 -5.655 13.235 1.00 69.81 85 GLN A CA 1
ATOM 687 C C . GLN A 1 85 ? -13.318 -6.489 13.664 1.00 69.81 85 GLN A C 1
ATOM 689 O O . GLN A 1 85 ? -12.512 -6.925 12.851 1.00 69.81 85 GLN A O 1
ATOM 694 N N . GLY A 1 86 ? -13.152 -6.685 14.973 1.00 76.50 86 GLY A N 1
ATOM 695 C CA . GLY A 1 86 ? -12.020 -7.452 15.496 1.00 76.50 86 GLY A CA 1
ATOM 696 C C . GLY A 1 86 ? -10.680 -6.771 15.217 1.00 76.50 86 GLY A C 1
ATOM 697 O O . GLY A 1 86 ? -10.549 -5.568 15.420 1.00 76.50 86 GLY A O 1
ATOM 698 N N . ASP A 1 87 ? -9.678 -7.535 14.793 1.00 85.25 87 ASP A N 1
ATOM 699 C CA . ASP A 1 87 ? -8.298 -7.064 14.619 1.00 85.25 87 ASP A CA 1
ATOM 700 C C . ASP A 1 87 ? -7.959 -6.968 13.124 1.00 85.25 87 ASP A C 1
ATOM 702 O O . ASP A 1 87 ? -7.037 -7.605 12.612 1.00 85.25 87 ASP A O 1
ATOM 706 N N . GLU A 1 88 ? -8.783 -6.203 12.409 1.00 90.25 88 GLU A N 1
ATOM 707 C CA . GLU A 1 88 ? -8.672 -5.938 10.975 1.00 90.25 88 GLU A CA 1
ATOM 708 C C . GLU A 1 88 ? -8.272 -4.485 10.701 1.00 90.25 88 GLU A C 1
ATOM 710 O O . GLU A 1 88 ? -8.621 -3.563 11.444 1.00 90.25 88 GLU A O 1
ATOM 715 N N . ILE A 1 89 ? -7.570 -4.279 9.589 1.00 93.44 89 ILE A N 1
ATOM 716 C CA . ILE A 1 89 ? -7.144 -2.969 9.097 1.00 93.44 89 ILE A CA 1
ATOM 717 C C . ILE A 1 89 ? -7.349 -2.885 7.582 1.00 93.44 89 ILE A C 1
ATOM 719 O O . ILE A 1 89 ? -7.231 -3.883 6.870 1.00 93.44 89 ILE A O 1
ATOM 723 N N . LEU A 1 90 ? -7.645 -1.692 7.065 1.00 94.38 90 LEU A N 1
ATOM 724 C CA . LEU A 1 90 ? -7.586 -1.434 5.628 1.00 94.38 90 LEU A CA 1
ATOM 725 C C . LEU A 1 90 ? -6.163 -1.079 5.220 1.00 94.38 90 LEU A C 1
ATOM 727 O O . LEU A 1 90 ? -5.570 -0.147 5.761 1.00 94.38 90 LEU A O 1
ATOM 731 N N . ILE A 1 91 ? -5.644 -1.764 4.211 1.00 96.62 91 ILE A N 1
ATOM 732 C CA . ILE A 1 91 ? -4.387 -1.401 3.560 1.00 96.62 91 ILE A CA 1
ATOM 733 C C . ILE A 1 91 ? -4.600 -1.146 2.077 1.00 96.62 91 ILE A C 1
ATOM 735 O O . ILE A 1 91 ? -5.541 -1.656 1.461 1.00 96.62 91 ILE A O 1
ATOM 739 N N . LYS A 1 92 ? -3.680 -0.383 1.498 1.00 96.31 92 LYS A N 1
ATOM 740 C CA . LYS A 1 92 ? -3.549 -0.230 0.057 1.00 96.31 92 LYS A CA 1
ATOM 741 C C . LYS A 1 92 ? -2.123 -0.549 -0.364 1.00 96.31 92 LYS A C 1
ATOM 743 O O . LYS A 1 92 ? -1.158 -0.159 0.294 1.00 96.31 92 LYS A O 1
ATOM 748 N N . ILE A 1 93 ? -2.019 -1.269 -1.475 1.00 97.56 93 ILE A N 1
ATOM 749 C CA . ILE A 1 93 ? -0.759 -1.509 -2.171 1.00 97.56 93 ILE A CA 1
ATOM 750 C C . ILE A 1 93 ? -0.651 -0.474 -3.277 1.00 97.56 93 ILE A C 1
ATOM 752 O O . ILE A 1 93 ? -1.605 -0.290 -4.037 1.00 97.56 93 ILE A O 1
ATOM 756 N N . GLY A 1 94 ? 0.489 0.201 -3.337 1.00 96.12 94 GLY A N 1
ATOM 757 C CA . GLY A 1 94 ? 0.829 1.093 -4.432 1.00 96.12 94 GLY A CA 1
ATOM 758 C C . GLY A 1 94 ? 2.192 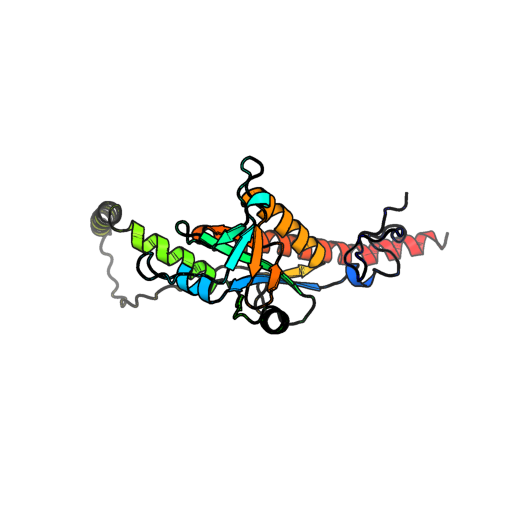0.759 -5.011 1.00 96.12 94 GLY A C 1
ATOM 759 O O . GLY A 1 94 ? 3.004 0.068 -4.390 1.00 96.12 94 GLY A O 1
ATOM 760 N N . MET A 1 95 ? 2.451 1.308 -6.190 1.00 95.50 95 MET A N 1
ATOM 761 C CA . MET A 1 95 ? 3.759 1.257 -6.823 1.00 95.50 95 MET A CA 1
ATOM 762 C C . MET A 1 95 ? 4.294 2.639 -7.198 1.00 95.50 95 MET A C 1
ATOM 764 O O . MET A 1 95 ? 3.555 3.622 -7.326 1.00 95.50 95 MET A O 1
ATOM 768 N N . THR A 1 96 ? 5.614 2.725 -7.340 1.00 94.81 96 THR A N 1
ATOM 769 C CA . THR A 1 96 ? 6.301 3.927 -7.812 1.00 94.81 96 THR A CA 1
ATOM 770 C C . THR A 1 96 ? 7.567 3.566 -8.575 1.00 94.81 96 THR A C 1
ATOM 772 O O . THR A 1 96 ? 8.257 2.613 -8.230 1.00 94.81 96 THR A O 1
ATOM 775 N N . THR A 1 97 ? 7.896 4.351 -9.597 1.00 93.06 97 THR A N 1
ATOM 776 C CA . THR A 1 97 ? 9.205 4.325 -10.275 1.00 93.06 97 THR A CA 1
ATOM 777 C C . THR A 1 97 ? 10.111 5.464 -9.799 1.00 93.06 97 THR A C 1
ATOM 779 O O . THR A 1 97 ? 11.144 5.728 -10.405 1.00 93.06 97 THR A O 1
ATOM 782 N N . ARG A 1 98 ? 9.695 6.209 -8.764 1.00 90.69 98 ARG A N 1
ATOM 783 C CA . ARG A 1 98 ? 10.542 7.204 -8.093 1.00 90.69 98 ARG A CA 1
ATOM 784 C C . ARG A 1 98 ? 11.587 6.491 -7.240 1.00 90.69 98 ARG A C 1
ATOM 786 O O . ARG A 1 98 ? 11.348 5.383 -6.767 1.00 90.69 98 ARG A O 1
ATOM 793 N N . ASP A 1 99 ? 12.679 7.190 -6.962 1.00 87.56 99 ASP A N 1
ATOM 794 C CA . ASP A 1 99 ? 13.778 6.664 -6.151 1.00 87.56 99 ASP A CA 1
ATOM 795 C C . ASP A 1 99 ? 13.407 6.397 -4.688 1.00 87.56 99 ASP A C 1
ATOM 797 O O . ASP A 1 99 ? 14.087 5.605 -4.037 1.00 87.56 99 ASP A O 1
ATOM 801 N N . ASP A 1 100 ? 12.356 7.044 -4.174 1.00 89.62 100 ASP A N 1
ATOM 802 C CA . ASP A 1 100 ? 11.877 6.896 -2.798 1.00 89.62 100 ASP A CA 1
ATOM 803 C C . ASP A 1 100 ? 10.341 6.858 -2.747 1.00 89.62 100 ASP A C 1
ATOM 805 O O . ASP A 1 100 ? 9.643 7.686 -3.350 1.00 89.62 100 ASP A O 1
ATOM 809 N N . VAL A 1 101 ? 9.807 5.903 -1.986 1.00 95.81 101 VAL A N 1
ATOM 810 C CA . VAL A 1 101 ? 8.370 5.737 -1.735 1.00 95.81 101 VAL A CA 1
ATOM 811 C C . VAL A 1 101 ? 7.775 6.933 -0.990 1.00 95.81 101 VAL A C 1
ATOM 813 O O . VAL A 1 101 ? 6.630 7.314 -1.236 1.00 95.81 101 VAL A O 1
ATOM 816 N N . SER A 1 102 ? 8.549 7.570 -0.118 1.00 95.44 102 SER A N 1
ATOM 817 C CA . SER A 1 102 ? 8.119 8.689 0.725 1.00 95.44 102 SER A CA 1
ATOM 818 C C . SER A 1 102 ? 7.641 9.882 -0.111 1.00 95.44 102 SER A C 1
ATOM 820 O O . SER A 1 102 ? 6.668 10.541 0.257 1.00 95.44 102 SER A O 1
ATOM 822 N N . ILE A 1 103 ? 8.247 10.102 -1.286 1.00 94.44 103 ILE A N 1
ATOM 823 C CA . ILE A 1 103 ? 7.811 11.120 -2.257 1.00 94.44 103 ILE A CA 1
ATOM 824 C C . ILE A 1 103 ? 6.390 10.808 -2.737 1.00 94.44 103 ILE A C 1
ATOM 826 O O . ILE A 1 103 ? 5.510 11.670 -2.718 1.00 94.44 103 ILE A O 1
ATOM 830 N N . ARG A 1 104 ? 6.141 9.552 -3.122 1.00 95.19 104 ARG A N 1
ATOM 831 C CA . ARG A 1 104 ? 4.834 9.113 -3.615 1.00 95.19 104 ARG A CA 1
ATOM 832 C C . ARG A 1 104 ? 3.767 9.156 -2.520 1.00 95.19 104 ARG A C 1
ATOM 834 O O . ARG A 1 104 ? 2.628 9.529 -2.791 1.00 95.19 104 ARG A O 1
ATOM 841 N N . LEU A 1 105 ? 4.126 8.827 -1.281 1.00 96.00 105 LEU A N 1
ATOM 842 C CA . LEU A 1 105 ? 3.224 8.963 -0.136 1.00 96.00 105 LEU A CA 1
ATOM 843 C C . LEU A 1 105 ? 2.870 10.431 0.139 1.00 96.00 105 LEU A C 1
ATOM 845 O O . LEU A 1 105 ? 1.707 10.741 0.383 1.00 96.00 105 LEU A O 1
ATOM 849 N N . ALA A 1 106 ? 3.821 11.361 0.021 1.00 95.69 106 ALA A N 1
ATOM 850 C CA . ALA A 1 106 ? 3.527 12.787 0.161 1.00 95.69 106 ALA A CA 1
ATOM 851 C C . ALA A 1 106 ? 2.541 13.291 -0.914 1.00 95.69 106 ALA A C 1
ATOM 853 O O . ALA A 1 106 ? 1.648 14.083 -0.607 1.00 95.69 106 ALA A O 1
ATOM 854 N N . GLU A 1 107 ? 2.654 12.812 -2.158 1.00 94.44 107 GLU A N 1
ATOM 855 C CA . GLU A 1 107 ? 1.674 13.098 -3.216 1.00 94.44 107 GLU A CA 1
ATOM 856 C C . GLU A 1 107 ? 0.278 12.564 -2.851 1.00 94.44 107 GLU A C 1
ATOM 858 O O . GLU A 1 107 ? -0.713 13.288 -2.974 1.00 94.44 107 GLU A O 1
ATOM 863 N N . TRP A 1 108 ? 0.191 11.322 -2.363 1.00 93.31 108 TRP A N 1
ATOM 864 C CA . TRP A 1 108 ? -1.078 10.718 -1.943 1.00 93.31 108 TRP A CA 1
ATOM 865 C C . TRP A 1 108 ? -1.720 11.447 -0.761 1.00 93.31 108 TRP A C 1
ATOM 867 O O . TRP A 1 108 ? -2.925 11.704 -0.802 1.00 93.31 108 TRP A O 1
ATOM 877 N N . ARG A 1 109 ? -0.929 11.844 0.243 1.00 95.06 109 ARG A N 1
ATOM 878 C CA . ARG A 1 109 ? -1.384 12.652 1.385 1.00 95.06 109 ARG A CA 1
ATOM 879 C C . ARG A 1 109 ? -2.034 13.952 0.914 1.00 95.06 109 ARG A C 1
ATOM 881 O O . ARG A 1 109 ? -3.153 14.262 1.316 1.00 95.06 109 ARG A O 1
ATOM 888 N N . LYS A 1 110 ? -1.387 14.667 -0.015 1.00 94.56 110 LYS A N 1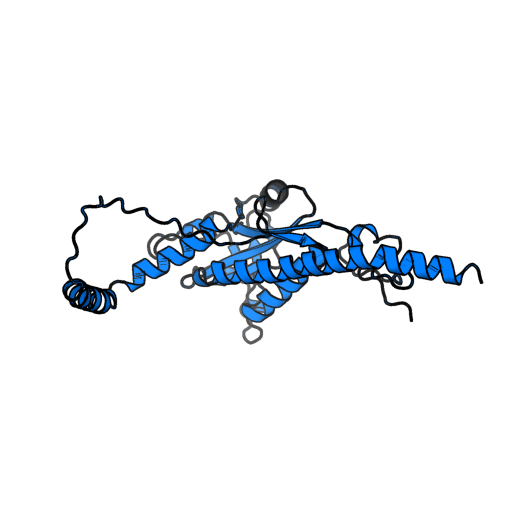
ATOM 889 C CA . LYS A 1 110 ? -1.928 15.905 -0.606 1.00 94.56 110 LYS A CA 1
ATOM 890 C C . LYS A 1 110 ? -3.244 15.672 -1.356 1.00 94.56 110 LYS A C 1
ATOM 892 O O . LYS A 1 110 ? -4.152 16.490 -1.257 1.00 94.56 110 LYS A O 1
ATOM 897 N N . GLN A 1 111 ? -3.364 14.568 -2.096 1.00 92.31 111 GLN A N 1
ATOM 898 C CA . GLN A 1 111 ? -4.573 14.260 -2.872 1.00 92.31 111 GLN A CA 1
ATOM 899 C C . GLN A 1 111 ? -5.754 13.820 -2.001 1.00 92.31 111 GLN A C 1
ATOM 901 O O . GLN A 1 111 ? -6.890 14.212 -2.268 1.00 92.31 111 GLN A O 1
ATOM 906 N N . CYS A 1 112 ? -5.494 12.992 -0.987 1.00 91.62 112 CYS A N 1
ATOM 907 C CA . CYS A 1 112 ? -6.524 12.458 -0.099 1.00 91.62 112 CYS A CA 1
ATOM 908 C C . CYS A 1 112 ? -6.895 13.429 1.033 1.00 91.62 112 CYS A C 1
ATOM 910 O O . CYS A 1 112 ? -7.971 13.293 1.612 1.00 91.62 112 CYS A O 1
ATOM 912 N N . LYS A 1 113 ? -6.018 14.397 1.342 1.00 94.25 113 LYS A N 1
ATOM 913 C CA . LYS A 1 113 ? -6.144 15.333 2.473 1.00 94.25 113 LYS A CA 1
ATOM 914 C C . LYS A 1 113 ? -6.262 14.626 3.832 1.00 94.25 113 LYS A C 1
ATOM 916 O O . LYS A 1 113 ? -6.945 15.103 4.731 1.00 94.25 113 LYS A O 1
ATOM 921 N N . ARG A 1 114 ? -5.628 13.459 3.956 1.00 93.06 114 ARG A N 1
ATOM 922 C CA . ARG A 1 114 ? -5.580 12.641 5.172 1.00 93.06 114 ARG A CA 1
ATOM 923 C C . ARG A 1 114 ? -4.164 12.156 5.395 1.00 93.06 114 ARG A C 1
ATOM 925 O O . ARG A 1 114 ? -3.446 11.896 4.424 1.00 93.06 114 ARG A O 1
ATOM 932 N N . GLU A 1 115 ? -3.802 12.001 6.660 1.00 95.50 115 GLU A N 1
ATOM 933 C CA . GLU A 1 115 ? -2.523 11.421 7.027 1.00 95.50 115 GLU A CA 1
ATOM 934 C C . GLU A 1 115 ? -2.478 9.939 6.666 1.00 95.50 115 GLU A C 1
ATOM 936 O O . GLU A 1 115 ? -3.388 9.154 6.950 1.00 95.50 115 GLU A O 1
ATOM 941 N N . ILE A 1 116 ? -1.402 9.574 5.974 1.00 95.44 116 ILE A N 1
ATOM 942 C CA . ILE A 1 116 ? -1.122 8.204 5.570 1.00 95.44 116 ILE A CA 1
ATOM 943 C C . ILE A 1 116 ? 0.237 7.791 6.100 1.00 95.44 116 ILE A C 1
ATOM 945 O O . ILE A 1 116 ? 1.188 8.579 6.127 1.00 95.44 116 ILE A O 1
ATOM 949 N N . ILE A 1 117 ? 0.329 6.519 6.458 1.00 95.38 117 ILE A N 1
ATOM 950 C CA . ILE A 1 117 ? 1.506 5.940 7.080 1.00 95.38 117 ILE A CA 1
ATOM 951 C C . ILE A 1 117 ? 1.942 4.694 6.298 1.00 95.38 117 ILE A C 1
ATOM 953 O O . ILE A 1 117 ? 1.103 3.849 5.963 1.00 95.38 117 ILE A O 1
ATOM 957 N N . PRO A 1 118 ? 3.240 4.553 5.962 1.00 96.81 118 PRO A N 1
ATOM 958 C CA . PRO A 1 118 ? 3.730 3.336 5.332 1.00 96.81 118 PRO A CA 1
ATOM 959 C C . PRO A 1 118 ? 3.707 2.181 6.330 1.00 96.81 118 PRO A C 1
ATOM 961 O O . PRO A 1 118 ? 4.152 2.334 7.469 1.00 96.81 118 PRO A O 1
ATOM 964 N N . ILE A 1 119 ? 3.274 1.003 5.900 1.00 96.19 119 ILE A N 1
ATOM 965 C CA . ILE A 1 119 ? 3.431 -0.219 6.687 1.00 96.19 119 ILE A CA 1
ATOM 966 C C . ILE A 1 119 ? 4.800 -0.818 6.363 1.00 96.19 119 ILE A C 1
ATOM 968 O O . ILE A 1 119 ? 5.006 -1.412 5.307 1.00 96.19 119 ILE A O 1
ATOM 972 N N . ASN A 1 120 ? 5.745 -0.607 7.279 1.00 94.88 120 ASN A N 1
ATOM 973 C CA . ASN A 1 120 ? 7.111 -1.117 7.200 1.00 94.88 120 ASN A CA 1
ATOM 974 C C . ASN A 1 120 ? 7.280 -2.381 8.074 1.00 94.88 120 ASN A C 1
ATOM 976 O O . ASN A 1 120 ? 6.377 -2.704 8.853 1.00 94.88 120 ASN A O 1
ATOM 980 N N . PRO A 1 121 ? 8.425 -3.088 7.992 1.00 94.62 121 PRO A N 1
ATOM 981 C CA . PRO A 1 121 ? 8.645 -4.323 8.743 1.00 94.62 121 PRO A CA 1
ATOM 982 C C . PRO A 1 121 ? 8.465 -4.158 10.251 1.00 94.62 121 PRO A C 1
ATOM 984 O O . PRO A 1 121 ? 7.851 -5.001 10.898 1.00 94.62 121 PRO A O 1
ATOM 987 N N . SER A 1 122 ? 8.937 -3.040 10.808 1.00 92.44 122 SER A N 1
ATOM 988 C CA . SER A 1 122 ? 8.805 -2.737 12.233 1.00 92.44 122 SER A CA 1
ATOM 989 C C . SER A 1 122 ? 7.340 -2.600 12.654 1.00 92.44 122 SER A C 1
ATOM 991 O O . SER A 1 122 ? 6.945 -3.165 13.668 1.00 92.44 122 SER A O 1
ATOM 993 N N . ARG A 1 123 ? 6.511 -1.909 11.863 1.00 93.31 123 ARG A N 1
ATOM 994 C CA . ARG A 1 123 ? 5.067 -1.765 12.120 1.00 93.31 123 ARG A CA 1
ATOM 995 C C . ARG A 1 123 ? 4.313 -3.083 11.947 1.00 93.31 123 ARG A C 1
ATOM 997 O O . ARG A 1 123 ? 3.448 -3.403 12.754 1.00 93.31 123 ARG A O 1
ATOM 1004 N N . ALA A 1 124 ? 4.671 -3.881 10.941 1.00 92.50 124 ALA A N 1
ATOM 1005 C CA . ALA A 1 124 ? 4.091 -5.210 10.756 1.00 92.50 124 ALA A CA 1
ATOM 1006 C C . ALA A 1 124 ? 4.380 -6.140 11.947 1.00 92.50 124 ALA A C 1
ATOM 1008 O O . ALA A 1 124 ? 3.501 -6.884 12.377 1.00 92.50 124 ALA A O 1
ATOM 1009 N N . LEU A 1 125 ? 5.587 -6.065 12.513 1.00 90.69 125 LEU A N 1
ATOM 1010 C CA . LEU A 1 125 ? 5.955 -6.802 13.723 1.00 90.69 125 LEU A CA 1
ATOM 1011 C C . LEU A 1 125 ? 5.238 -6.286 14.975 1.00 90.69 125 LEU A C 1
ATOM 1013 O O . LEU A 1 125 ? 4.879 -7.090 15.830 1.00 90.69 125 LEU A O 1
ATOM 1017 N N . GLN A 1 126 ? 4.974 -4.979 15.079 1.00 89.19 126 GLN A N 1
ATOM 1018 C CA . GLN A 1 126 ? 4.174 -4.436 16.185 1.00 89.19 126 GLN A CA 1
ATOM 1019 C C . GLN A 1 126 ? 2.775 -5.064 16.228 1.00 89.19 126 GLN A C 1
ATOM 1021 O O . GLN A 1 126 ? 2.324 -5.455 17.303 1.00 89.19 126 GLN A O 1
ATOM 1026 N N . PHE A 1 127 ? 2.129 -5.263 15.073 1.00 86.31 127 PHE A N 1
ATOM 1027 C CA . PHE A 1 127 ? 0.851 -5.980 15.014 1.00 86.31 127 PHE A CA 1
ATOM 1028 C C . PHE A 1 127 ? 0.944 -7.420 15.528 1.00 86.31 127 PHE A C 1
ATOM 1030 O O . PHE A 1 127 ? 0.023 -7.898 16.187 1.00 86.31 127 PHE A O 1
ATOM 1037 N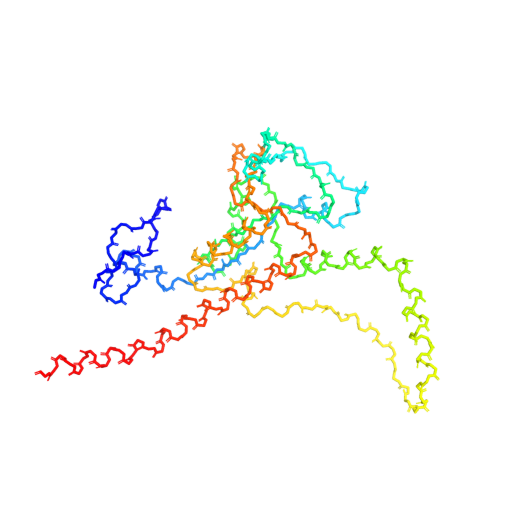 N . TYR A 1 128 ? 2.051 -8.109 15.248 1.00 78.12 128 TYR A N 1
ATOM 1038 C CA . TYR A 1 128 ? 2.263 -9.486 15.689 1.00 78.12 128 TYR A CA 1
ATOM 1039 C C . TYR A 1 128 ? 2.466 -9.583 17.212 1.00 78.12 128 TYR A C 1
ATOM 1041 O O . TYR A 1 128 ? 1.833 -10.408 17.872 1.00 78.12 128 TYR A O 1
ATOM 1049 N N . SER A 1 129 ? 3.285 -8.697 17.787 1.00 75.88 129 SER A N 1
ATOM 1050 C CA . SER A 1 129 ? 3.619 -8.699 19.221 1.00 75.88 129 SER A CA 1
ATOM 1051 C C . SER A 1 129 ? 2.427 -8.397 20.146 1.00 75.88 129 SER A C 1
ATOM 1053 O O . SER A 1 129 ? 2.411 -8.817 21.307 1.00 75.88 129 SER A O 1
ATOM 1055 N N . LEU A 1 130 ? 1.409 -7.684 19.654 1.00 69.19 130 LEU A N 1
ATOM 1056 C CA . LEU A 1 130 ? 0.203 -7.361 20.428 1.00 69.19 130 LEU A CA 1
ATOM 1057 C C . LEU A 1 130 ? -0.735 -8.576 20.612 1.00 69.19 130 LEU A C 1
ATOM 1059 O O . LEU A 1 130 ? -1.379 -8.705 21.657 1.00 69.19 130 LEU A O 1
ATOM 1063 N N . ASP A 1 131 ? -0.771 -9.512 19.655 1.00 59.75 131 ASP A N 1
ATOM 1064 C CA . ASP A 1 131 ? -1.579 -10.747 19.751 1.00 59.75 131 ASP A CA 1
ATOM 1065 C C . ASP A 1 131 ? -0.911 -11.792 20.672 1.00 59.75 131 ASP A C 1
ATOM 1067 O O . ASP A 1 131 ? -1.586 -12.537 21.386 1.00 59.75 131 ASP A O 1
ATOM 1071 N N . SER A 1 132 ? 0.428 -11.823 20.755 1.00 55.06 132 SER A N 1
ATOM 1072 C CA . SER A 1 132 ? 1.124 -12.737 21.677 1.00 55.06 132 SER A CA 1
ATOM 1073 C C . SER A 1 132 ? 0.867 -12.399 23.149 1.00 55.06 132 SER A C 1
ATOM 1075 O O . SER A 1 132 ? 0.616 -13.299 23.954 1.00 55.06 132 SER A O 1
ATOM 1077 N N . ASN A 1 133 ? 0.837 -11.112 23.507 1.00 51.03 133 ASN A N 1
ATOM 1078 C CA . ASN A 1 133 ? 0.628 -10.689 24.897 1.00 51.03 133 ASN A CA 1
ATOM 1079 C C . ASN A 1 133 ? -0.799 -10.948 25.403 1.00 51.03 133 ASN A C 1
ATOM 1081 O O . ASN A 1 133 ? -0.994 -11.217 26.587 1.00 51.03 133 ASN A O 1
ATOM 1085 N N . THR A 1 134 ? -1.802 -10.954 24.522 1.00 49.75 134 THR A N 1
ATOM 1086 C CA . THR A 1 134 ? -3.196 -11.237 24.905 1.00 49.75 134 THR A CA 1
ATOM 1087 C C . THR A 1 134 ? -3.487 -12.734 25.077 1.00 49.75 134 THR A C 1
ATOM 1089 O O . THR A 1 134 ? -4.427 -13.097 25.787 1.00 49.75 134 THR A O 1
ATOM 1092 N N . ARG A 1 135 ? -2.659 -13.634 24.520 1.00 45.56 135 ARG A N 1
ATOM 1093 C CA . ARG A 1 135 ? -2.830 -15.100 24.646 1.00 45.56 135 ARG A CA 1
ATOM 1094 C C . ARG A 1 135 ? -1.995 -15.760 25.747 1.00 45.56 135 ARG A C 1
ATOM 1096 O O . ARG A 1 135 ? -2.288 -16.902 26.119 1.00 45.56 135 ARG A O 1
ATOM 1103 N N . HIS A 1 136 ? -1.010 -15.069 26.324 1.00 41.72 136 HIS A N 1
ATOM 1104 C CA . HIS A 1 136 ? -0.167 -15.641 27.383 1.00 41.72 136 HIS A CA 1
ATOM 1105 C C . HIS A 1 136 ? -0.867 -15.833 28.740 1.00 41.72 136 HIS A C 1
ATOM 1107 O O . HIS A 1 136 ? -0.337 -16.537 29.590 1.00 41.72 136 HIS A O 1
ATOM 1113 N N . SER A 1 137 ? -2.101 -15.359 28.935 1.00 43.00 137 SER A N 1
ATOM 1114 C CA . SER A 1 137 ? -2.800 -15.508 30.223 1.00 43.00 137 SER A CA 1
ATOM 1115 C C . SER A 1 137 ? -3.227 -16.952 30.578 1.00 43.00 137 SER A C 1
ATOM 1117 O O . SER A 1 137 ? -3.436 -17.239 31.754 1.00 43.00 137 SER A O 1
ATOM 1119 N N . LYS A 1 138 ? -3.331 -17.897 29.622 1.00 44.16 138 LYS A N 1
ATOM 1120 C CA . LYS A 1 138 ? -3.818 -19.270 29.932 1.00 44.16 138 LYS A CA 1
ATOM 1121 C C . LYS A 1 138 ? -2.888 -20.433 29.566 1.00 44.16 138 LYS A C 1
ATOM 1123 O O . LYS A 1 138 ? -2.984 -21.477 30.204 1.00 44.16 138 LYS A O 1
ATOM 1128 N N . LYS A 1 139 ? -1.971 -20.284 28.599 1.00 42.94 139 LYS A N 1
ATOM 1129 C CA . LYS A 1 139 ? -1.002 -21.345 28.225 1.00 42.94 139 LYS A CA 1
ATOM 1130 C C . LYS A 1 139 ? 0.406 -21.163 28.810 1.00 42.94 139 LYS A C 1
ATOM 1132 O O . LYS A 1 139 ? 1.154 -22.140 28.814 1.00 42.94 139 LYS A O 1
ATOM 1137 N N . SER A 1 140 ? 0.767 -19.979 29.329 1.00 50.44 140 SER A N 1
ATOM 1138 C CA . SER A 1 140 ? 2.120 -19.768 29.883 1.00 50.44 140 SER A CA 1
ATOM 1139 C C . SER A 1 140 ? 2.370 -20.645 31.109 1.00 50.44 140 SER A C 1
ATOM 1141 O O . SER A 1 140 ? 3.431 -21.236 31.211 1.00 50.44 140 SER A O 1
ATOM 1143 N N . ASN A 1 141 ? 1.360 -20.894 31.949 1.00 57.31 141 ASN A N 1
ATOM 1144 C CA . ASN A 1 141 ? 1.525 -21.721 33.148 1.00 57.31 141 ASN A CA 1
ATOM 1145 C C . ASN A 1 141 ? 2.040 -23.145 32.882 1.00 57.31 141 ASN A C 1
ATOM 1147 O O . ASN A 1 141 ? 2.652 -23.730 33.770 1.00 57.31 141 ASN A O 1
ATOM 1151 N N . ILE A 1 142 ? 1.784 -23.725 31.704 1.00 63.03 142 ILE A N 1
ATOM 1152 C CA . ILE A 1 142 ? 2.252 -25.080 31.376 1.00 63.03 142 ILE A CA 1
ATOM 1153 C C . ILE A 1 142 ? 3.675 -25.025 30.832 1.00 63.03 142 ILE A C 1
ATOM 1155 O O . ILE A 1 142 ? 4.527 -25.750 31.330 1.00 63.03 142 ILE A O 1
ATOM 1159 N N . ILE A 1 143 ? 3.953 -24.147 29.865 1.00 64.75 143 ILE A N 1
ATOM 1160 C CA . ILE A 1 143 ? 5.300 -24.021 29.293 1.00 64.75 143 ILE A CA 1
ATOM 1161 C C . ILE A 1 143 ? 6.278 -23.490 30.347 1.00 64.75 143 ILE A C 1
ATOM 1163 O O . ILE A 1 143 ? 7.354 -24.048 30.483 1.00 64.75 143 ILE A O 1
ATOM 1167 N N . ASP A 1 144 ? 5.877 -22.537 31.190 1.00 61.06 144 ASP A N 1
ATOM 1168 C CA . ASP A 1 144 ? 6.699 -22.036 32.297 1.00 61.06 144 ASP A CA 1
ATOM 1169 C C . ASP A 1 144 ? 6.955 -23.120 33.355 1.00 61.06 144 ASP A C 1
ATOM 1171 O O . ASP A 1 144 ? 8.044 -23.189 33.922 1.00 61.06 144 ASP A O 1
ATOM 1175 N N . LYS A 1 145 ? 5.985 -24.010 33.620 1.00 65.00 145 LYS A N 1
ATOM 1176 C CA . LYS A 1 145 ? 6.191 -25.169 34.509 1.00 65.00 145 LYS A CA 1
ATOM 1177 C C . LYS A 1 145 ? 7.117 -26.206 33.886 1.00 65.00 145 LYS A C 1
ATOM 1179 O O . LYS A 1 145 ? 7.984 -26.722 34.580 1.00 65.00 145 LYS A O 1
ATOM 1184 N N . VAL A 1 146 ? 6.956 -26.489 32.598 1.00 68.31 146 VAL A N 1
ATOM 1185 C CA . VAL A 1 146 ? 7.791 -27.438 31.858 1.00 68.31 146 VAL A CA 1
ATOM 1186 C C . VAL A 1 146 ? 9.223 -26.908 31.745 1.00 68.31 146 VAL A C 1
ATOM 1188 O O . VAL A 1 146 ? 10.157 -27.616 32.102 1.00 68.31 146 VAL A O 1
ATOM 1191 N N . SER A 1 147 ? 9.411 -25.635 31.397 1.00 66.56 147 SER A N 1
ATOM 1192 C CA . SER A 1 147 ? 10.715 -24.967 31.404 1.00 66.56 147 SER A CA 1
ATOM 1193 C C . SER A 1 147 ? 11.354 -24.948 32.794 1.00 66.56 147 SER A C 1
ATOM 1195 O O . SER A 1 147 ? 12.555 -25.168 32.890 1.00 66.56 147 SER A O 1
ATOM 1197 N N . ARG A 1 148 ? 10.578 -24.780 33.879 1.00 65.50 148 ARG A N 1
ATOM 1198 C CA . ARG A 1 148 ? 11.087 -24.904 35.263 1.00 65.50 148 ARG A CA 1
ATOM 1199 C C . ARG A 1 148 ? 11.475 -26.333 35.656 1.00 65.50 148 ARG A C 1
ATOM 1201 O O . ARG A 1 148 ? 12.345 -26.513 36.507 1.00 65.50 148 ARG A O 1
ATOM 1208 N N . LEU A 1 149 ? 10.811 -27.340 35.090 1.00 67.69 149 LEU A N 1
ATOM 1209 C CA . LEU A 1 149 ? 11.150 -28.749 35.304 1.00 67.69 149 LEU A CA 1
ATOM 1210 C C . LEU A 1 149 ? 12.426 -29.122 34.538 1.00 67.69 149 LEU A C 1
ATOM 1212 O O . LEU A 1 149 ? 13.291 -29.789 35.099 1.00 67.69 149 LEU A O 1
ATOM 1216 N N . PHE A 1 150 ? 12.595 -28.616 33.315 1.00 66.75 150 PHE A N 1
ATOM 1217 C CA . PHE A 1 150 ? 13.806 -28.832 32.520 1.00 66.75 150 PHE A CA 1
ATOM 1218 C C . PHE A 1 150 ? 15.006 -28.005 32.996 1.00 66.75 150 PHE A C 1
ATOM 1220 O O . PHE A 1 150 ? 16.126 -28.498 32.939 1.00 66.75 150 PHE A O 1
ATOM 1227 N N . SER A 1 151 ? 14.803 -26.818 33.578 1.00 59.59 151 SER A N 1
ATOM 1228 C CA . SER A 1 151 ? 15.898 -26.024 34.163 1.00 59.59 151 SER A CA 1
ATOM 1229 C C . SER A 1 151 ? 16.538 -26.662 35.403 1.00 59.59 151 SER A C 1
ATOM 1231 O O . SER A 1 151 ? 17.544 -26.167 35.893 1.00 59.59 151 SER A O 1
ATOM 1233 N N . LYS A 1 152 ? 15.944 -27.736 35.944 1.00 56.84 152 LYS A N 1
ATOM 1234 C CA . LYS A 1 152 ? 16.522 -28.547 37.028 1.00 56.84 152 LYS A CA 1
ATOM 1235 C C . LYS A 1 152 ? 17.262 -29.794 36.534 1.00 56.84 152 LYS A C 1
ATOM 1237 O O . LYS A 1 152 ? 17.861 -30.487 37.347 1.00 56.84 152 LYS A O 1
ATOM 1242 N N . LEU A 1 153 ? 17.195 -30.087 35.235 1.00 55.12 153 LEU A N 1
ATOM 1243 C CA . LEU A 1 153 ? 17.930 -31.180 34.594 1.00 55.12 153 LEU A CA 1
ATOM 1244 C C . LEU A 1 153 ? 19.238 -30.698 33.957 1.00 55.12 153 LEU A C 1
ATOM 1246 O O . LEU A 1 153 ? 20.003 -31.514 33.451 1.00 55.12 153 LEU A O 1
ATOM 1250 N N . ASP A 1 154 ? 19.498 -29.391 33.995 1.00 54.53 154 ASP A N 1
ATOM 1251 C CA . ASP A 1 154 ? 20.747 -28.822 33.516 1.00 54.53 154 ASP A CA 1
ATOM 1252 C C . ASP A 1 154 ? 21.837 -29.089 34.560 1.00 54.53 154 ASP A C 1
ATOM 1254 O O . ASP A 1 154 ? 21.821 -28.548 35.671 1.00 54.53 154 ASP A O 1
ATOM 1258 N N . LEU A 1 155 ? 22.746 -30.008 34.233 1.00 47.91 155 LEU A N 1
ATOM 1259 C CA . LEU A 1 155 ? 23.893 -30.333 35.070 1.00 47.91 155 LEU A CA 1
ATOM 1260 C C . LEU A 1 155 ? 24.770 -29.085 35.162 1.00 47.91 155 LEU A C 1
ATOM 1262 O O . LEU A 1 155 ? 25.341 -28.632 34.174 1.00 47.91 155 LEU A O 1
ATOM 1266 N N . SER A 1 156 ? 24.857 -28.524 36.366 1.00 46.97 156 SER A N 1
ATOM 1267 C CA . SER A 1 156 ? 25.640 -27.335 36.682 1.00 46.97 156 SER A CA 1
ATOM 1268 C C . SER A 1 156 ? 27.130 -27.547 36.382 1.00 46.97 156 SER A C 1
ATOM 1270 O O . SER A 1 156 ? 27.893 -27.978 37.245 1.00 46.97 156 SER A O 1
ATOM 1272 N N . GLY A 1 157 ? 27.547 -27.217 35.161 1.00 41.81 157 GLY A N 1
ATOM 1273 C CA . GLY A 1 157 ? 28.928 -26.921 34.797 1.00 41.81 157 GLY A CA 1
ATOM 1274 C C . GLY A 1 157 ? 29.116 -25.410 34.833 1.00 41.81 157 GLY A C 1
ATOM 1275 O O . GLY A 1 157 ? 28.597 -24.694 33.981 1.00 41.81 157 GLY A O 1
ATOM 1276 N N . GLY A 1 158 ? 29.781 -24.913 35.873 1.00 48.00 158 GLY A N 1
ATOM 1277 C CA . GLY A 1 158 ? 29.886 -23.488 36.156 1.00 48.00 158 GLY A CA 1
ATOM 1278 C C . GLY A 1 158 ? 30.542 -22.678 35.038 1.00 48.00 158 GLY A C 1
ATOM 1279 O O . GLY A 1 158 ? 31.636 -22.989 34.586 1.00 48.00 158 GLY A O 1
ATOM 1280 N N . SER A 1 159 ? 29.909 -21.566 34.676 1.00 35.00 159 SER A N 1
ATOM 1281 C CA . SER A 1 159 ? 30.623 -20.325 34.382 1.00 35.00 159 SER A CA 1
ATOM 1282 C C . SER A 1 159 ? 29.675 -19.143 34.580 1.00 35.00 159 SER A C 1
ATOM 1284 O O . SER A 1 159 ? 28.591 -19.051 34.004 1.00 35.00 159 SER A O 1
ATOM 1286 N N . THR A 1 160 ? 30.077 -18.252 35.473 1.00 43.22 160 THR A N 1
ATOM 1287 C CA . THR A 1 160 ? 29.506 -16.930 35.694 1.00 43.22 160 THR A CA 1
ATOM 1288 C C . THR A 1 160 ? 29.606 -16.122 34.402 1.00 43.22 160 THR A C 1
ATOM 1290 O O . THR A 1 160 ? 30.659 -15.585 34.075 1.00 43.22 160 THR A O 1
ATOM 1293 N N . SER A 1 161 ? 28.501 -16.008 33.668 1.00 37.69 161 SER A N 1
ATOM 1294 C CA . SER A 1 161 ? 28.336 -14.984 32.639 1.00 37.69 161 SER A CA 1
ATOM 1295 C C . SER A 1 161 ? 27.019 -14.241 32.856 1.00 37.69 161 SER A C 1
ATOM 1297 O O . SER A 1 161 ? 25.909 -14.738 32.685 1.00 37.69 161 SER A O 1
ATOM 1299 N N . SER A 1 162 ? 27.212 -13.035 33.373 1.00 37.03 162 SER A N 1
ATOM 1300 C CA . SER A 1 162 ? 26.400 -11.830 33.292 1.00 37.03 162 SER A CA 1
ATOM 1301 C C . SER A 1 162 ? 25.142 -11.930 32.425 1.00 37.03 162 SER A C 1
ATOM 1303 O O . SER A 1 162 ? 25.195 -11.994 31.199 1.00 37.03 162 SER A O 1
ATOM 1305 N N . LYS A 1 163 ? 23.992 -11.837 33.095 1.00 38.62 163 LYS A N 1
ATOM 1306 C CA . LYS A 1 163 ? 22.686 -11.574 32.493 1.00 38.62 163 LYS A CA 1
ATOM 1307 C C . LYS A 1 163 ? 22.677 -10.174 31.871 1.00 38.62 163 LYS A C 1
ATOM 1309 O O . LYS A 1 163 ? 22.390 -9.195 32.552 1.00 38.62 163 LYS A O 1
ATOM 1314 N N . THR A 1 164 ? 22.921 -10.084 30.573 1.00 34.41 164 THR A N 1
ATOM 1315 C CA . THR A 1 164 ? 22.372 -9.021 29.727 1.00 34.41 164 THR A CA 1
ATOM 1316 C C . THR A 1 164 ? 21.271 -9.646 28.889 1.00 34.41 164 THR A C 1
ATOM 1318 O O . THR A 1 164 ? 21.511 -10.311 27.888 1.00 34.41 164 THR A O 1
ATOM 1321 N N . SER A 1 165 ? 20.032 -9.462 29.337 1.00 38.75 165 SER A N 1
ATOM 1322 C CA . SER A 1 165 ? 18.835 -9.708 28.541 1.00 38.75 165 SER A CA 1
ATOM 1323 C C . SER A 1 165 ? 18.829 -8.738 27.359 1.00 38.75 165 SER A C 1
ATOM 1325 O O . SER A 1 165 ? 18.283 -7.639 27.444 1.00 38.75 165 SER A O 1
ATOM 1327 N N . SER A 1 166 ? 19.488 -9.120 26.268 1.00 36.50 166 SER A N 1
ATOM 1328 C CA . SER A 1 166 ? 19.312 -8.488 24.972 1.00 36.50 166 SER A CA 1
ATOM 1329 C C . SER A 1 166 ? 17.919 -8.851 24.473 1.00 36.50 166 SER A C 1
ATOM 1331 O O . SER A 1 166 ? 17.634 -9.982 24.083 1.00 36.50 166 SER A O 1
ATOM 1333 N N . THR A 1 167 ? 17.014 -7.878 24.514 1.00 37.50 167 THR A N 1
ATOM 1334 C CA . THR A 1 167 ? 15.761 -7.922 23.767 1.00 37.50 167 THR A CA 1
ATOM 1335 C C . THR A 1 167 ? 16.147 -7.992 22.292 1.00 37.50 167 THR A C 1
ATOM 1337 O O . THR A 1 167 ? 16.436 -6.973 21.671 1.00 37.50 167 THR A O 1
ATOM 1340 N N . ALA A 1 168 ? 16.277 -9.201 21.747 1.00 42.06 168 ALA A N 1
ATOM 1341 C CA . ALA A 1 168 ? 16.556 -9.404 20.338 1.00 42.06 168 ALA A CA 1
ATOM 1342 C C . ALA A 1 168 ? 15.376 -8.825 19.551 1.00 42.06 168 ALA A C 1
ATOM 1344 O O . ALA A 1 168 ? 14.316 -9.444 19.456 1.00 42.06 168 ALA A O 1
ATOM 1345 N N . THR A 1 169 ? 15.533 -7.600 19.047 1.00 50.81 169 THR A N 1
ATOM 1346 C CA . THR A 1 169 ? 14.570 -6.970 18.149 1.00 50.81 169 THR A CA 1
ATOM 1347 C C . THR A 1 169 ? 14.435 -7.882 16.943 1.00 50.81 169 THR A C 1
ATOM 1349 O O . THR A 1 169 ? 15.341 -7.970 16.117 1.00 50.81 169 THR A O 1
ATOM 1352 N N . GLN A 1 170 ? 13.331 -8.620 16.879 1.00 63.59 170 GLN A N 1
ATOM 1353 C CA . GLN A 1 170 ? 13.025 -9.501 15.766 1.00 63.59 170 GLN A CA 1
ATOM 1354 C C . GLN A 1 170 ? 13.017 -8.633 14.502 1.00 63.59 170 GLN A C 1
ATOM 1356 O O . GLN A 1 170 ? 12.259 -7.673 14.420 1.00 63.59 170 GLN A O 1
ATOM 1361 N N . THR A 1 171 ? 13.908 -8.887 13.549 1.00 74.12 171 THR A N 1
ATOM 1362 C CA . THR A 1 171 ? 13.951 -8.165 12.274 1.00 74.12 171 THR A CA 1
ATOM 1363 C C . THR A 1 171 ? 13.453 -9.095 11.178 1.00 74.12 171 THR A C 1
ATOM 1365 O O . THR A 1 171 ? 13.884 -10.243 11.076 1.00 74.12 171 THR A O 1
ATOM 1368 N N . LEU A 1 172 ? 12.509 -8.627 10.355 1.00 84.31 172 LEU A N 1
ATOM 1369 C CA . LEU A 1 172 ? 12.115 -9.379 9.164 1.00 84.31 172 LEU A CA 1
ATOM 1370 C C . LEU A 1 172 ? 13.247 -9.285 8.142 1.00 84.31 172 LEU A C 1
ATOM 1372 O O . LEU A 1 172 ? 13.618 -8.188 7.724 1.00 84.31 172 LEU A O 1
ATOM 1376 N N . ASN A 1 173 ? 13.783 -10.430 7.729 1.00 89.12 173 ASN A N 1
ATOM 1377 C CA . ASN A 1 173 ? 14.758 -10.491 6.648 1.00 89.12 173 ASN A CA 1
ATOM 1378 C C . ASN A 1 173 ? 14.030 -10.407 5.295 1.00 89.12 173 ASN A C 1
ATOM 1380 O O . ASN A 1 173 ? 13.504 -11.408 4.810 1.00 89.12 173 ASN A O 1
ATOM 1384 N N . LEU A 1 174 ? 13.946 -9.194 4.741 1.00 92.94 174 LEU A N 1
ATOM 1385 C CA . LEU A 1 174 ? 13.306 -8.882 3.459 1.00 92.94 174 LEU A CA 1
ATOM 1386 C C . LEU A 1 174 ? 14.347 -8.205 2.560 1.00 92.94 174 LEU A C 1
ATOM 1388 O O . LEU A 1 174 ? 14.631 -7.015 2.700 1.00 92.94 174 LEU A O 1
ATOM 1392 N N . SER A 1 175 ? 14.955 -8.980 1.668 1.00 93.31 175 SER A N 1
ATOM 1393 C CA . SER A 1 175 ? 16.103 -8.573 0.852 1.00 93.31 175 SER A CA 1
ATOM 1394 C C . SER A 1 175 ? 15.784 -7.452 -0.142 1.00 93.31 175 SER A C 1
ATOM 1396 O O . SER A 1 175 ? 16.633 -6.588 -0.403 1.00 93.31 175 SER A O 1
ATOM 1398 N N . THR A 1 176 ? 14.551 -7.420 -0.659 1.00 93.88 176 THR A N 1
ATOM 1399 C CA . THR A 1 176 ? 14.115 -6.386 -1.605 1.00 93.88 176 THR A CA 1
ATOM 1400 C C . THR A 1 176 ? 13.639 -5.112 -0.908 1.00 93.88 176 THR A C 1
ATOM 1402 O O . THR A 1 176 ? 13.514 -4.073 -1.560 1.00 93.88 176 THR A O 1
ATOM 1405 N N . TYR A 1 177 ? 13.407 -5.139 0.410 1.00 95.75 177 TYR A N 1
ATOM 1406 C CA . TYR A 1 177 ? 12.854 -3.998 1.135 1.00 95.75 177 TYR A CA 1
ATOM 1407 C C . TYR A 1 177 ? 13.899 -2.894 1.364 1.00 95.75 177 TYR A C 1
ATOM 1409 O O . TYR A 1 177 ? 14.799 -3.010 2.196 1.00 95.75 177 TYR A O 1
ATOM 1417 N N . LYS A 1 178 ? 13.778 -1.784 0.630 1.00 93.31 178 LYS A N 1
ATOM 1418 C CA . LYS A 1 178 ? 14.664 -0.611 0.686 1.00 93.31 178 LYS A CA 1
ATOM 1419 C C . LYS A 1 178 ? 13.847 0.665 0.493 1.00 93.31 178 LYS A C 1
ATOM 1421 O O . LYS A 1 178 ? 12.878 0.670 -0.254 1.00 93.31 178 LYS A O 1
ATOM 1426 N N . ARG A 1 179 ? 14.246 1.769 1.138 1.00 92.88 179 ARG A N 1
ATOM 1427 C CA . ARG A 1 179 ? 13.607 3.097 0.966 1.00 92.88 179 ARG A CA 1
ATOM 1428 C C . ARG A 1 179 ? 12.071 3.059 1.089 1.00 92.88 179 ARG A C 1
ATOM 1430 O O . ARG A 1 179 ? 11.347 3.590 0.253 1.00 92.88 179 ARG A O 1
ATOM 1437 N N . ASN A 1 180 ? 11.584 2.397 2.140 1.00 92.81 180 ASN A N 1
ATOM 1438 C CA . ASN A 1 180 ? 10.158 2.228 2.447 1.00 92.81 180 ASN A CA 1
ATOM 1439 C C . ASN A 1 180 ? 9.327 1.424 1.421 1.00 92.81 180 ASN A C 1
ATOM 1441 O O . ASN A 1 180 ? 8.100 1.529 1.422 1.00 92.81 180 ASN A O 1
ATOM 1445 N N . GLY A 1 181 ? 9.955 0.592 0.583 1.00 96.31 181 GLY A N 1
ATOM 1446 C CA . GLY A 1 181 ? 9.239 -0.324 -0.306 1.00 96.31 181 GLY A CA 1
ATOM 1447 C C . GLY A 1 181 ? 10.058 -1.532 -0.748 1.00 96.31 181 GLY A C 1
ATOM 1448 O O . GLY A 1 181 ? 11.254 -1.619 -0.507 1.00 96.31 181 GLY A O 1
ATOM 1449 N N . PHE A 1 182 ? 9.407 -2.471 -1.420 1.00 97.06 182 PHE A N 1
ATOM 1450 C CA . PHE A 1 182 ? 10.004 -3.662 -2.009 1.00 97.06 182 PHE A CA 1
ATOM 1451 C C . PHE A 1 182 ? 10.452 -3.350 -3.430 1.00 97.06 182 PHE A C 1
ATOM 1453 O O . PHE A 1 182 ? 9.624 -3.059 -4.298 1.00 97.06 182 PHE A O 1
ATOM 1460 N N . ARG A 1 183 ? 11.761 -3.378 -3.662 1.00 96.25 183 ARG A N 1
ATOM 1461 C CA . ARG A 1 183 ? 12.335 -3.148 -4.983 1.00 96.25 183 ARG A CA 1
ATOM 1462 C C . ARG A 1 183 ? 11.945 -4.284 -5.926 1.00 96.25 183 ARG A C 1
ATOM 1464 O O . ARG A 1 183 ? 11.988 -5.452 -5.557 1.00 96.25 183 ARG A O 1
ATOM 1471 N N . CYS A 1 184 ? 11.556 -3.938 -7.145 1.00 94.44 184 CYS A N 1
ATOM 1472 C CA . CYS A 1 184 ? 11.252 -4.913 -8.184 1.00 94.44 184 CYS A CA 1
ATOM 1473 C C . CYS A 1 184 ? 11.462 -4.326 -9.581 1.00 94.44 184 CYS A C 1
ATOM 1475 O O . CYS A 1 184 ? 11.594 -3.111 -9.768 1.00 94.44 184 CYS A O 1
ATOM 1477 N N . THR A 1 185 ? 11.457 -5.205 -10.582 1.00 91.69 185 THR A N 1
ATOM 1478 C CA . THR A 1 185 ? 11.341 -4.799 -11.986 1.00 91.69 185 THR A CA 1
ATOM 1479 C C . THR A 1 185 ? 9.888 -4.886 -12.436 1.00 91.69 185 THR A C 1
ATOM 1481 O O . THR A 1 185 ? 9.118 -5.699 -11.921 1.00 91.69 185 THR A O 1
ATOM 1484 N N . HIS A 1 186 ? 9.497 -4.058 -13.399 1.00 88.94 186 HIS A N 1
ATOM 1485 C CA . HIS A 1 186 ? 8.119 -3.995 -13.890 1.00 88.94 186 HIS A CA 1
ATOM 1486 C C . HIS A 1 186 ? 7.098 -3.794 -12.749 1.00 88.94 186 HIS A C 1
ATOM 1488 O O . HIS A 1 186 ? 6.149 -4.573 -12.627 1.00 88.94 186 HIS A O 1
ATOM 1494 N N . PRO A 1 187 ? 7.251 -2.749 -11.909 1.00 92.38 187 PRO A N 1
ATOM 1495 C CA . PRO A 1 187 ? 6.457 -2.569 -10.690 1.00 92.38 187 PRO A CA 1
ATOM 1496 C C . PRO A 1 187 ? 4.941 -2.558 -10.928 1.00 92.38 187 PRO A C 1
ATOM 1498 O O . PRO A 1 187 ? 4.179 -2.947 -10.056 1.00 92.38 187 PRO A O 1
ATOM 1501 N N . ARG A 1 188 ? 4.486 -2.180 -12.127 1.00 90.31 188 ARG A N 1
ATOM 1502 C CA . ARG A 1 188 ? 3.069 -2.247 -12.512 1.00 90.31 188 ARG A CA 1
ATOM 1503 C C . ARG A 1 188 ? 2.545 -3.679 -12.674 1.00 90.31 188 ARG A C 1
ATOM 1505 O O . ARG A 1 188 ? 1.407 -3.954 -12.312 1.00 90.31 188 ARG A O 1
ATOM 1512 N N . ASP A 1 189 ? 3.341 -4.575 -13.256 1.00 90.44 189 ASP A N 1
ATOM 1513 C CA . ASP A 1 189 ? 2.957 -5.985 -13.406 1.00 90.44 189 ASP A CA 1
ATOM 1514 C C . ASP A 1 189 ? 2.962 -6.681 -12.043 1.00 90.44 189 ASP A C 1
ATOM 1516 O O . ASP A 1 189 ? 2.025 -7.406 -11.721 1.00 90.44 189 ASP A O 1
ATOM 1520 N N . VAL A 1 190 ? 3.972 -6.376 -11.226 1.00 94.88 190 VAL A N 1
ATOM 1521 C CA . VAL A 1 190 ? 4.093 -6.860 -9.848 1.00 94.88 190 VAL A CA 1
ATOM 1522 C C . VAL A 1 190 ? 2.930 -6.369 -8.975 1.00 94.88 190 VAL A C 1
ATOM 1524 O O . VAL A 1 190 ? 2.318 -7.166 -8.272 1.00 94.88 190 VAL A O 1
ATOM 1527 N N . GLU A 1 191 ? 2.579 -5.079 -9.036 1.00 96.31 191 GLU A N 1
ATOM 1528 C CA . GLU A 1 191 ? 1.431 -4.515 -8.309 1.00 96.31 191 GLU A CA 1
ATOM 1529 C C . GLU A 1 191 ? 0.131 -5.240 -8.666 1.00 96.31 191 GLU A C 1
ATOM 1531 O O . GLU A 1 191 ? -0.630 -5.608 -7.770 1.00 96.31 191 GLU A O 1
ATOM 1536 N N . ARG A 1 192 ? -0.099 -5.492 -9.961 1.00 94.69 192 ARG A N 1
ATOM 1537 C CA . ARG A 1 192 ? -1.280 -6.217 -10.439 1.00 94.69 192 ARG A CA 1
ATOM 1538 C C . ARG A 1 192 ? -1.331 -7.644 -9.890 1.00 94.69 192 ARG A C 1
ATOM 1540 O O . ARG A 1 192 ? -2.376 -8.040 -9.386 1.00 94.69 192 ARG A O 1
ATOM 1547 N N . GLU A 1 193 ? -0.222 -8.384 -9.937 1.00 95.75 193 GLU A N 1
ATOM 1548 C CA . GLU A 1 193 ? -0.131 -9.743 -9.373 1.00 95.75 193 GLU A CA 1
ATOM 1549 C C . GLU A 1 193 ? -0.448 -9.746 -7.867 1.00 95.75 193 GLU A C 1
ATOM 1551 O O . GLU A 1 193 ? -1.221 -10.576 -7.384 1.00 95.75 193 GLU A O 1
ATOM 1556 N N . ILE A 1 194 ? 0.084 -8.771 -7.123 1.00 97.44 194 ILE A N 1
ATOM 1557 C CA . ILE A 1 194 ? -0.179 -8.625 -5.685 1.00 97.44 194 ILE A CA 1
ATOM 1558 C C . ILE A 1 194 ? -1.650 -8.282 -5.426 1.00 97.44 194 ILE A C 1
ATOM 1560 O O . ILE A 1 194 ? -2.254 -8.845 -4.512 1.00 97.44 194 ILE A O 1
ATOM 1564 N N . HIS A 1 195 ? -2.244 -7.372 -6.204 1.00 95.94 195 HIS A N 1
ATOM 1565 C CA . HIS A 1 195 ? -3.666 -7.032 -6.093 1.00 95.94 195 HIS A CA 1
ATOM 1566 C C . HIS A 1 195 ? -4.559 -8.237 -6.384 1.00 95.94 195 HIS A C 1
ATOM 1568 O O . HIS A 1 195 ? -5.478 -8.491 -5.612 1.00 95.94 195 HIS A O 1
ATOM 1574 N N . GLU A 1 196 ? -4.287 -8.996 -7.447 1.00 94.62 196 GLU A N 1
ATOM 1575 C CA . GLU A 1 196 ? -5.038 -10.210 -7.790 1.00 94.62 196 GLU A CA 1
ATOM 1576 C C . GLU A 1 196 ? -4.980 -11.237 -6.655 1.00 94.62 196 GLU A C 1
ATOM 1578 O O . GLU A 1 196 ? -6.020 -11.756 -6.238 1.00 94.62 196 GLU A O 1
ATOM 1583 N N . TRP A 1 197 ? -3.790 -11.463 -6.090 1.00 96.44 197 TRP A N 1
ATOM 1584 C CA . TRP A 1 197 ? -3.610 -12.337 -4.933 1.00 96.44 197 TRP A CA 1
ATOM 1585 C C . TRP A 1 197 ? -4.383 -11.845 -3.698 1.00 96.44 197 TRP A C 1
ATOM 1587 O O . TRP A 1 197 ? -5.124 -12.615 -3.080 1.00 96.44 197 TRP A O 1
ATOM 1597 N N . LEU A 1 198 ? -4.265 -10.557 -3.353 1.00 95.69 198 LEU A N 1
ATOM 1598 C CA . LEU A 1 198 ? -4.963 -9.970 -2.207 1.00 95.69 198 LEU A CA 1
ATOM 1599 C C . LEU A 1 198 ? -6.482 -10.013 -2.372 1.00 95.69 198 LEU A C 1
ATOM 1601 O O . LEU A 1 198 ? -7.185 -10.352 -1.424 1.00 95.69 198 LEU A O 1
ATOM 1605 N N . TRP A 1 199 ? -7.000 -9.688 -3.556 1.00 92.81 199 TRP A N 1
ATOM 1606 C CA . TRP A 1 199 ? -8.439 -9.700 -3.813 1.00 92.81 199 TRP A CA 1
ATOM 1607 C C . TRP A 1 199 ? -9.003 -11.110 -3.829 1.00 92.81 199 TRP A C 1
ATOM 1609 O O . TRP A 1 199 ? -10.134 -11.305 -3.390 1.00 92.81 199 TRP A O 1
ATOM 1619 N N . HIS A 1 200 ? -8.231 -12.090 -4.297 1.00 91.81 200 HIS A N 1
ATOM 1620 C CA . HIS A 1 200 ? -8.628 -13.486 -4.202 1.00 91.81 200 HIS A CA 1
ATOM 1621 C C . HIS A 1 200 ? -8.738 -13.935 -2.738 1.00 91.81 200 HIS A C 1
ATOM 1623 O O . HIS A 1 200 ? -9.693 -14.620 -2.381 1.00 91.81 200 HIS A O 1
ATOM 1629 N N . LYS A 1 201 ? -7.792 -13.520 -1.884 1.00 93.94 201 LYS A N 1
ATOM 1630 C CA . LYS A 1 201 ? -7.728 -13.963 -0.486 1.00 93.94 201 LYS A CA 1
ATOM 1631 C C . LYS A 1 201 ? -8.668 -13.205 0.459 1.00 93.94 201 LYS A C 1
ATOM 1633 O O . LYS A 1 201 ? -9.287 -13.823 1.318 1.00 93.94 201 LYS A O 1
ATOM 1638 N N . TYR A 1 202 ? -8.761 -11.885 0.323 1.00 91.69 202 TYR A N 1
ATOM 1639 C CA . TYR A 1 202 ? -9.454 -11.007 1.277 1.00 91.69 202 TYR A CA 1
ATOM 1640 C C . TYR A 1 202 ? -10.600 -10.200 0.653 1.00 91.69 202 TYR A C 1
ATOM 1642 O O . TYR A 1 202 ? -11.320 -9.490 1.352 1.00 91.69 202 TYR A O 1
ATOM 1650 N N . GLY A 1 203 ? -10.779 -10.286 -0.666 1.00 88.00 203 GLY A N 1
ATOM 1651 C CA . GLY A 1 203 ? -11.747 -9.477 -1.395 1.00 88.00 203 GLY A CA 1
ATOM 1652 C C . GLY A 1 203 ? -11.229 -8.085 -1.764 1.00 88.00 203 GLY A C 1
ATOM 1653 O O . GLY A 1 203 ? -10.157 -7.635 -1.356 1.00 88.00 203 GLY A O 1
ATOM 1654 N N . LYS A 1 204 ? -12.013 -7.395 -2.596 1.00 87.44 204 LYS A N 1
ATOM 1655 C CA . LYS A 1 204 ? -11.723 -6.039 -3.069 1.00 87.44 204 LYS A CA 1
ATOM 1656 C C . LYS A 1 204 ? -12.619 -5.029 -2.361 1.00 87.44 204 LYS A C 1
ATOM 1658 O O . LYS A 1 204 ? -13.839 -5.095 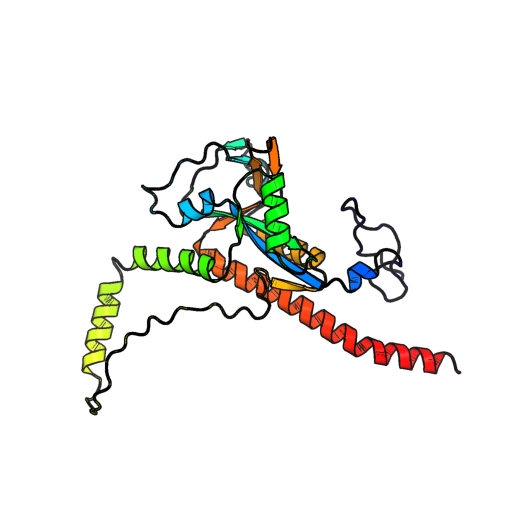-2.491 1.00 87.44 204 LYS A O 1
ATOM 1663 N N . GLY A 1 205 ? -12.009 -4.069 -1.676 1.00 83.50 205 GLY A N 1
ATOM 1664 C CA . GLY A 1 205 ? -12.688 -2.954 -1.028 1.00 83.50 205 GLY A CA 1
ATOM 1665 C C . GLY A 1 205 ? -12.640 -1.679 -1.869 1.00 83.50 205 GLY A C 1
ATOM 1666 O O . GLY A 1 205 ? -11.589 -1.271 -2.374 1.00 83.50 205 GLY A O 1
ATOM 1667 N N . ASN A 1 206 ? -13.795 -1.030 -1.985 1.00 89.56 206 ASN A N 1
ATOM 1668 C CA . ASN A 1 206 ? -13.905 0.369 -2.378 1.00 89.56 206 ASN A CA 1
ATOM 1669 C C . ASN A 1 206 ? -14.201 1.186 -1.122 1.00 89.56 206 ASN A C 1
ATOM 1671 O O . ASN A 1 206 ? -15.022 0.785 -0.297 1.00 89.56 206 ASN A O 1
ATOM 1675 N N . VAL A 1 207 ? -13.529 2.320 -0.982 1.00 90.56 207 VAL A N 1
ATOM 1676 C CA . VAL A 1 207 ? -13.578 3.133 0.229 1.00 90.56 207 VAL A CA 1
ATOM 1677 C C . VAL A 1 207 ? -13.977 4.553 -0.143 1.00 90.56 207 VAL A C 1
ATOM 1679 O O . VAL A 1 207 ? -13.307 5.190 -0.955 1.00 90.56 207 VAL A O 1
ATOM 1682 N N . LEU A 1 208 ? -15.061 5.054 0.438 1.00 92.12 208 LEU A N 1
ATOM 1683 C CA . LEU A 1 208 ? -15.482 6.441 0.303 1.00 92.12 208 LEU A CA 1
ATOM 1684 C C . LEU A 1 208 ? -14.816 7.261 1.404 1.00 92.12 208 LEU A C 1
ATOM 1686 O O . LEU A 1 208 ? -14.959 6.959 2.588 1.00 92.12 208 LEU A O 1
ATOM 1690 N N . CYS A 1 209 ? -14.074 8.285 0.992 1.00 92.69 209 CYS A N 1
ATOM 1691 C CA . CYS A 1 209 ? -13.377 9.189 1.896 1.00 92.69 209 CYS A CA 1
ATOM 1692 C C . CYS A 1 209 ? -14.061 10.554 1.883 1.00 92.69 209 CYS A C 1
ATOM 1694 O O . CYS A 1 209 ? -14.094 11.224 0.846 1.00 92.69 209 CYS A O 1
ATOM 1696 N N . GLU A 1 210 ? -14.556 10.993 3.040 1.00 93.06 210 GLU A N 1
ATOM 1697 C CA . GLU A 1 210 ? -15.219 12.294 3.165 1.00 93.06 210 GLU A CA 1
ATOM 1698 C C . GLU A 1 210 ? -14.272 13.466 2.892 1.00 93.06 210 GLU A C 1
ATOM 1700 O O . GLU A 1 210 ? -14.665 14.427 2.245 1.00 93.06 210 GLU A O 1
ATOM 1705 N N . ALA A 1 211 ? -13.000 13.378 3.295 1.00 91.38 211 ALA A N 1
ATOM 1706 C CA . ALA A 1 211 ? -12.065 14.505 3.186 1.00 91.38 211 ALA A CA 1
ATOM 1707 C C . ALA A 1 211 ? -11.759 14.925 1.738 1.00 91.38 211 ALA A C 1
ATOM 1709 O O . ALA A 1 211 ? -11.481 16.096 1.466 1.00 91.38 211 ALA A O 1
ATOM 1710 N N . CYS A 1 212 ? -11.795 13.980 0.797 1.00 92.62 212 CYS A N 1
ATOM 1711 C CA . CYS A 1 212 ? -11.554 14.265 -0.617 1.00 92.62 212 CYS A CA 1
ATOM 1712 C C . CYS A 1 212 ? -12.775 14.035 -1.514 1.00 92.62 212 CYS A C 1
ATOM 1714 O O . CYS A 1 212 ? -12.663 14.252 -2.720 1.00 92.62 212 CYS A O 1
ATOM 1716 N N . HIS A 1 213 ? -13.912 13.618 -0.942 1.00 91.75 213 HIS A N 1
ATOM 1717 C CA . HIS A 1 213 ? -15.162 13.302 -1.642 1.00 91.75 213 HIS A CA 1
ATOM 1718 C C . HIS A 1 213 ? -14.978 12.366 -2.850 1.00 91.75 213 HIS A C 1
ATOM 1720 O O . HIS A 1 213 ? -15.655 12.494 -3.870 1.00 91.75 213 HIS A O 1
ATOM 1726 N N . LYS A 1 214 ? -14.027 11.428 -2.760 1.00 92.00 214 LYS A N 1
ATOM 1727 C CA . LYS A 1 214 ? -13.731 10.450 -3.814 1.00 92.00 214 LYS A CA 1
ATOM 1728 C C . LYS A 1 214 ? -13.884 9.033 -3.289 1.00 92.00 214 LYS A C 1
ATOM 1730 O O . LYS A 1 214 ? -13.680 8.751 -2.108 1.00 92.00 214 LYS A O 1
ATOM 1735 N N . THR A 1 215 ? -14.190 8.131 -4.215 1.00 91.31 215 THR A N 1
ATOM 1736 C CA . THR A 1 215 ? -14.057 6.695 -3.977 1.00 91.31 215 THR A CA 1
ATOM 1737 C C . THR A 1 215 ? -12.621 6.294 -4.275 1.00 91.31 215 THR A C 1
ATOM 1739 O O . THR A 1 215 ? -12.139 6.444 -5.397 1.00 91.31 215 THR A O 1
ATOM 1742 N N . HIS A 1 216 ? -11.926 5.786 -3.268 1.00 91.94 216 HIS A N 1
ATOM 1743 C CA . HIS A 1 216 ? -10.639 5.148 -3.447 1.00 91.94 216 HIS A CA 1
ATOM 1744 C C . HIS A 1 216 ? -10.840 3.664 -3.726 1.00 91.94 216 HIS A C 1
ATOM 1746 O O . HIS A 1 216 ? -11.521 2.951 -2.987 1.00 91.94 216 HIS A O 1
ATOM 1752 N N . HIS A 1 217 ? -10.205 3.195 -4.789 1.00 90.94 217 HIS A N 1
ATOM 1753 C CA . HIS A 1 217 ? -10.268 1.804 -5.208 1.00 90.94 217 HIS A CA 1
ATOM 1754 C C . HIS A 1 217 ? -9.062 1.017 -4.699 1.00 90.94 217 HIS A C 1
ATOM 1756 O O . HIS A 1 217 ? -8.028 1.595 -4.351 1.00 90.94 217 HIS A O 1
ATOM 1762 N N . GLU A 1 218 ? -9.183 -0.311 -4.744 1.00 90.44 218 GLU A N 1
ATOM 1763 C CA . GLU A 1 218 ? -8.084 -1.256 -4.481 1.00 90.44 218 GLU A CA 1
ATOM 1764 C C . GLU A 1 218 ? -7.591 -1.217 -3.028 1.00 90.44 218 GLU A C 1
ATOM 1766 O O . GLU A 1 218 ? -6.424 -1.483 -2.744 1.00 90.44 218 GLU A O 1
ATOM 1771 N N . TRP A 1 219 ? -8.486 -0.871 -2.107 1.00 93.50 219 TRP A N 1
ATOM 1772 C CA . TRP A 1 219 ? -8.256 -1.108 -0.692 1.00 93.50 219 TRP A CA 1
ATOM 1773 C C . TRP A 1 219 ? -8.587 -2.557 -0.366 1.00 93.50 219 TRP A C 1
ATOM 1775 O O . TRP A 1 219 ? -9.448 -3.175 -0.997 1.00 93.50 219 TRP A O 1
ATOM 1785 N N . VAL A 1 220 ? -7.898 -3.106 0.624 1.00 93.31 220 VAL A N 1
ATOM 1786 C CA . VAL A 1 220 ? -8.075 -4.490 1.053 1.00 93.31 220 VAL A CA 1
ATOM 1787 C C . VAL A 1 220 ? -8.177 -4.502 2.569 1.00 93.31 220 VAL A C 1
ATOM 1789 O O . VAL A 1 220 ? -7.327 -3.929 3.253 1.00 93.31 220 VAL A O 1
ATOM 1792 N N . ARG A 1 221 ? -9.236 -5.124 3.093 1.00 92.69 221 ARG A N 1
ATOM 1793 C CA . ARG A 1 221 ? -9.418 -5.336 4.532 1.00 92.69 221 ARG A CA 1
ATOM 1794 C C . ARG A 1 221 ? -8.659 -6.605 4.915 1.00 92.69 221 ARG A C 1
ATOM 1796 O O . ARG A 1 221 ? -8.954 -7.660 4.369 1.00 92.69 221 ARG A O 1
ATOM 1803 N N . VAL A 1 222 ? -7.670 -6.503 5.798 1.00 93.38 222 VAL A N 1
ATOM 1804 C CA . VAL A 1 222 ? -6.806 -7.632 6.177 1.00 93.38 222 VAL A CA 1
ATOM 1805 C C . VAL A 1 222 ? -6.715 -7.779 7.697 1.00 93.38 222 VAL A C 1
ATOM 1807 O O . VAL A 1 222 ? -6.689 -6.766 8.402 1.00 93.38 222 VAL A O 1
ATOM 1810 N N . PRO A 1 223 ? -6.603 -9.008 8.231 1.00 93.25 223 PRO A N 1
ATOM 1811 C CA . PRO A 1 223 ? -6.264 -9.213 9.634 1.00 93.25 223 PRO A CA 1
ATOM 1812 C C . PRO A 1 223 ? -4.852 -8.694 9.933 1.00 93.25 223 PRO A C 1
ATOM 1814 O O . PRO A 1 223 ? -3.898 -9.051 9.237 1.00 93.25 223 PRO A O 1
ATOM 1817 N N . VAL A 1 224 ? -4.684 -7.913 11.004 1.00 92.31 224 VAL A N 1
ATOM 1818 C CA . VAL A 1 224 ? -3.384 -7.311 11.371 1.00 92.31 224 VAL A CA 1
ATOM 1819 C C . VAL A 1 224 ? -2.297 -8.369 11.597 1.00 92.31 224 VAL A C 1
ATOM 1821 O O . VAL A 1 224 ? -1.143 -8.176 11.218 1.00 92.31 224 VAL A O 1
ATOM 1824 N N . ARG A 1 225 ? -2.683 -9.545 12.111 1.00 89.44 225 ARG A N 1
ATOM 1825 C CA . ARG A 1 225 ? -1.798 -10.704 12.332 1.00 89.44 225 ARG A CA 1
ATOM 1826 C C . ARG A 1 225 ? -1.194 -11.281 11.050 1.00 89.44 225 ARG A C 1
ATOM 1828 O O . ARG A 1 225 ? -0.157 -11.933 11.097 1.00 89.44 225 ARG A O 1
ATOM 1835 N N . GLU A 1 226 ? -1.841 -11.072 9.905 1.00 93.69 226 GLU A N 1
ATOM 1836 C CA . GLU A 1 226 ? -1.370 -11.588 8.616 1.00 93.69 226 GLU A CA 1
ATOM 1837 C C . GLU A 1 226 ? -0.421 -10.611 7.917 1.00 93.69 226 GLU A C 1
ATOM 1839 O O . GLU A 1 226 ? 0.149 -10.961 6.885 1.00 93.69 226 GLU A O 1
ATOM 1844 N N . MET A 1 227 ? -0.179 -9.423 8.487 1.00 95.12 227 MET A N 1
ATOM 1845 C CA . MET A 1 227 ? 0.661 -8.397 7.866 1.00 95.12 227 MET A CA 1
ATOM 1846 C C . MET A 1 227 ? 2.075 -8.899 7.560 1.00 95.12 227 MET A C 1
ATOM 1848 O O . MET A 1 227 ? 2.585 -8.676 6.466 1.00 95.12 227 MET A O 1
ATOM 1852 N N . VAL A 1 228 ? 2.692 -9.643 8.484 1.00 94.94 228 VAL A N 1
ATOM 1853 C CA . VAL A 1 228 ? 4.024 -10.235 8.272 1.00 94.94 228 VAL A CA 1
ATOM 1854 C C . VAL A 1 228 ? 4.009 -11.225 7.099 1.00 94.94 228 VAL A C 1
ATOM 1856 O O . VAL A 1 228 ? 4.887 -11.183 6.239 1.00 94.94 228 VAL A O 1
ATOM 1859 N N . SER A 1 229 ? 2.982 -12.075 7.007 1.00 95.31 229 SER A N 1
ATOM 1860 C CA . SER A 1 229 ? 2.819 -13.021 5.892 1.00 95.31 229 SER A CA 1
ATOM 1861 C C . SER A 1 229 ? 2.580 -12.306 4.557 1.00 95.31 229 SER A C 1
ATOM 1863 O O . SER A 1 229 ? 3.139 -12.708 3.533 1.00 95.31 229 SER A O 1
ATOM 1865 N N . ILE A 1 230 ? 1.812 -11.211 4.565 1.00 97.00 230 ILE A N 1
ATOM 1866 C CA . ILE A 1 230 ? 1.615 -10.347 3.395 1.00 97.00 230 ILE A CA 1
ATOM 1867 C C . ILE A 1 230 ? 2.957 -9.771 2.931 1.00 97.00 230 ILE A C 1
ATOM 1869 O O . ILE A 1 230 ? 3.270 -9.857 1.744 1.00 97.00 230 ILE A O 1
ATOM 1873 N N . MET A 1 231 ? 3.785 -9.259 3.848 1.00 97.12 231 MET A N 1
ATOM 1874 C CA . MET A 1 231 ? 5.109 -8.726 3.506 1.00 97.12 231 MET A CA 1
ATOM 1875 C C . MET A 1 231 ? 6.028 -9.787 2.892 1.00 97.12 231 MET A C 1
ATOM 1877 O O . MET A 1 231 ? 6.655 -9.514 1.872 1.00 97.12 231 MET A O 1
ATOM 1881 N N . TYR A 1 232 ? 6.068 -11.005 3.444 1.00 97.00 232 TYR A N 1
ATOM 1882 C CA . TYR A 1 232 ? 6.846 -12.104 2.855 1.00 97.00 232 TYR A CA 1
ATOM 1883 C C . TYR A 1 232 ? 6.334 -12.536 1.479 1.00 97.00 232 TYR A C 1
ATOM 1885 O O . TYR A 1 232 ? 7.122 -12.895 0.606 1.00 97.00 232 TYR A O 1
ATOM 1893 N N . THR A 1 233 ? 5.020 -12.481 1.263 1.00 97.50 233 THR A N 1
ATOM 1894 C CA . THR A 1 233 ? 4.441 -12.802 -0.046 1.00 97.50 233 THR A CA 1
ATOM 1895 C C . THR A 1 233 ? 4.863 -11.768 -1.089 1.00 97.50 233 THR A C 1
ATOM 1897 O O . THR A 1 233 ? 5.303 -12.137 -2.177 1.00 97.50 233 THR A O 1
ATOM 1900 N N . ILE A 1 234 ? 4.801 -10.480 -0.740 1.00 97.81 234 ILE A N 1
ATOM 1901 C CA . ILE A 1 234 ? 5.252 -9.388 -1.612 1.00 97.81 234 ILE A CA 1
ATOM 1902 C C . ILE A 1 234 ? 6.755 -9.504 -1.891 1.00 97.81 234 ILE A C 1
ATOM 1904 O O . ILE A 1 234 ? 7.154 -9.427 -3.049 1.00 97.81 234 ILE A O 1
ATOM 1908 N N . GLU A 1 235 ? 7.574 -9.763 -0.868 1.00 96.81 235 GLU A N 1
ATOM 1909 C CA . GLU A 1 235 ? 9.011 -10.031 -1.019 1.00 96.81 235 GLU A CA 1
ATOM 1910 C C . GLU A 1 235 ? 9.275 -11.153 -2.029 1.00 96.81 235 GLU A C 1
ATOM 1912 O O . GLU A 1 235 ? 10.110 -10.992 -2.918 1.00 96.81 235 GLU A O 1
ATOM 1917 N N . GLY A 1 236 ? 8.541 -12.266 -1.939 1.00 96.56 236 GLY A N 1
ATOM 1918 C CA . GLY A 1 236 ? 8.667 -13.382 -2.875 1.00 96.56 236 GLY A CA 1
ATOM 1919 C C . GLY A 1 236 ? 8.333 -12.987 -4.316 1.00 96.56 236 GLY A C 1
ATOM 1920 O O . GLY A 1 236 ? 9.090 -13.309 -5.234 1.00 96.56 236 GLY A O 1
ATOM 1921 N N . ILE A 1 237 ? 7.239 -12.250 -4.529 1.00 96.06 237 ILE A N 1
ATOM 1922 C CA . ILE A 1 237 ? 6.833 -11.778 -5.863 1.00 96.06 237 ILE A CA 1
ATOM 1923 C C . ILE A 1 237 ? 7.880 -10.806 -6.435 1.00 96.06 237 ILE A C 1
ATOM 1925 O O . ILE A 1 237 ? 8.329 -10.974 -7.573 1.00 96.06 237 ILE A O 1
ATOM 1929 N N . CYS A 1 238 ? 8.326 -9.833 -5.637 1.00 95.69 238 CYS A N 1
ATOM 1930 C CA . CYS A 1 238 ? 9.343 -8.858 -6.032 1.00 95.69 238 CYS A CA 1
ATOM 1931 C C . CYS A 1 238 ? 10.688 -9.527 -6.357 1.00 95.69 238 CYS A C 1
ATOM 1933 O O . CYS A 1 238 ? 11.277 -9.247 -7.403 1.00 95.69 238 CYS A O 1
ATOM 1935 N N . SER A 1 239 ? 11.126 -10.476 -5.526 1.00 93.94 239 SER A N 1
ATOM 1936 C CA . SER A 1 239 ? 12.372 -11.227 -5.728 1.00 93.94 239 SER A CA 1
ATOM 1937 C C . SER A 1 239 ? 12.352 -12.039 -7.027 1.00 93.94 239 SER A C 1
ATOM 1939 O O . SER A 1 239 ? 13.333 -12.049 -7.773 1.00 93.94 239 SER A O 1
ATOM 1941 N N . ARG A 1 240 ? 11.221 -12.688 -7.352 1.00 92.31 240 ARG A N 1
ATOM 1942 C CA . ARG A 1 240 ? 11.057 -13.413 -8.628 1.00 92.31 240 ARG A CA 1
ATOM 1943 C C . ARG A 1 240 ? 11.182 -12.486 -9.831 1.00 92.31 240 ARG A C 1
ATOM 1945 O O . ARG A 1 240 ? 11.814 -12.855 -10.821 1.00 92.31 240 ARG A O 1
ATOM 1952 N N . SER A 1 241 ? 10.601 -11.292 -9.740 1.00 87.62 241 SER A N 1
ATOM 1953 C CA . SER A 1 241 ? 10.717 -10.273 -10.783 1.00 87.62 241 SER A CA 1
ATOM 1954 C C . SER A 1 241 ? 12.176 -9.846 -11.000 1.00 87.62 241 SER A C 1
ATOM 1956 O O . SER A 1 241 ? 12.639 -9.807 -12.143 1.00 87.62 241 SER A O 1
ATOM 1958 N N . GLU A 1 242 ? 12.931 -9.587 -9.927 1.00 83.56 242 GLU A N 1
ATOM 1959 C CA . GLU A 1 242 ? 14.352 -9.228 -10.035 1.00 83.56 242 GLU A CA 1
ATOM 1960 C C . GLU A 1 242 ? 15.187 -10.359 -10.658 1.00 83.56 242 GLU A C 1
ATOM 1962 O O . GLU A 1 242 ? 16.011 -10.109 -11.545 1.00 83.56 242 GLU A O 1
ATOM 1967 N N . TYR A 1 243 ? 14.934 -11.612 -10.263 1.00 80.69 243 TYR A N 1
ATOM 1968 C CA . TYR A 1 243 ? 15.632 -12.771 -10.821 1.00 80.69 243 TYR A CA 1
ATOM 1969 C C . TYR A 1 243 ? 15.352 -12.955 -12.321 1.00 80.69 243 TYR A C 1
ATOM 1971 O O . TYR A 1 243 ? 16.286 -13.124 -13.108 1.00 80.69 243 TYR A O 1
ATOM 1979 N N . ALA A 1 244 ? 14.087 -12.858 -12.742 1.00 75.88 244 ALA A N 1
ATOM 1980 C CA . ALA A 1 244 ? 13.698 -12.968 -14.150 1.00 75.88 244 ALA A CA 1
ATOM 1981 C C . ALA A 1 244 ? 14.326 -11.865 -15.026 1.00 75.88 244 ALA A C 1
ATOM 1983 O O . ALA A 1 244 ? 14.693 -12.096 -16.182 1.00 75.88 244 ALA A O 1
ATOM 1984 N N . ALA A 1 245 ? 14.496 -10.658 -14.481 1.00 72.94 245 ALA A N 1
ATOM 1985 C CA . ALA A 1 245 ? 15.195 -9.584 -15.177 1.00 72.94 245 ALA A CA 1
ATOM 1986 C C . ALA A 1 245 ? 16.706 -9.851 -15.295 1.00 72.94 245 ALA A C 1
ATOM 1988 O O . ALA A 1 245 ? 17.306 -9.573 -16.339 1.00 72.94 245 ALA A O 1
ATOM 1989 N N . ALA A 1 246 ? 17.327 -10.406 -14.251 1.00 73.12 246 ALA A N 1
ATOM 1990 C CA . ALA A 1 246 ? 18.749 -10.741 -14.251 1.00 73.12 246 ALA A CA 1
ATOM 1991 C C . ALA A 1 246 ? 19.094 -11.839 -15.274 1.00 73.12 246 ALA A C 1
ATOM 1993 O O . ALA A 1 246 ? 20.110 -11.731 -15.967 1.00 73.12 246 ALA A O 1
ATOM 1994 N N . THR A 1 247 ? 18.243 -12.860 -15.423 1.00 70.00 247 THR A N 1
ATOM 1995 C CA . THR A 1 247 ? 18.430 -13.923 -16.426 1.00 70.00 247 THR A CA 1
ATOM 1996 C C . THR A 1 247 ? 18.241 -13.400 -17.853 1.00 70.00 247 THR A C 1
ATOM 1998 O O . THR A 1 247 ? 19.096 -13.636 -18.707 1.00 70.00 247 THR A O 1
ATOM 2001 N N . SER A 1 248 ? 17.215 -12.577 -18.098 1.00 64.62 248 SER A N 1
ATOM 2002 C CA . SER A 1 248 ? 16.977 -11.933 -19.402 1.00 64.62 248 SER A CA 1
ATOM 2003 C C . SER A 1 248 ? 18.157 -11.061 -19.866 1.00 64.62 248 SER A C 1
ATOM 2005 O O . SER A 1 248 ? 18.576 -11.130 -21.026 1.00 64.62 248 SER A O 1
ATOM 2007 N N . LYS A 1 249 ? 18.768 -10.285 -18.955 1.00 61.41 249 LYS A N 1
ATOM 2008 C CA . LYS A 1 249 ? 19.957 -9.466 -19.264 1.00 61.41 249 LYS A CA 1
ATOM 2009 C C . LYS A 1 249 ? 21.176 -10.312 -19.657 1.00 61.41 249 LYS A C 1
ATOM 2011 O O . LYS A 1 249 ? 21.945 -9.875 -20.509 1.00 61.41 249 LYS A O 1
ATOM 2016 N N . ARG A 1 250 ? 21.345 -11.511 -19.085 1.00 60.56 250 ARG A N 1
ATOM 2017 C CA . ARG A 1 250 ? 22.456 -12.429 -19.414 1.00 60.56 250 ARG A CA 1
ATOM 2018 C C . ARG A 1 250 ? 22.290 -13.126 -20.766 1.00 60.56 250 ARG A C 1
ATOM 2020 O O . ARG A 1 250 ? 23.292 -13.442 -21.399 1.00 60.56 250 ARG A O 1
ATOM 2027 N N . GLU A 1 251 ? 21.062 -13.328 -21.241 1.00 55.62 251 GLU A N 1
ATOM 2028 C CA . GLU A 1 251 ? 20.804 -13.974 -22.538 1.00 55.62 251 GLU A CA 1
ATOM 2029 C C . GLU A 1 251 ? 20.894 -13.027 -23.747 1.00 55.62 251 GLU A C 1
ATOM 2031 O O . GLU A 1 251 ? 21.188 -13.473 -24.861 1.00 55.62 251 GLU A O 1
ATOM 2036 N N . ARG A 1 252 ? 20.653 -11.718 -23.559 1.00 54.72 252 ARG A N 1
ATOM 2037 C CA . ARG A 1 252 ? 20.693 -10.720 -24.651 1.00 54.72 252 ARG A CA 1
ATOM 2038 C C . ARG A 1 252 ? 22.026 -10.683 -25.423 1.00 54.72 252 ARG A C 1
ATOM 2040 O O . ARG A 1 252 ? 21.965 -10.674 -26.652 1.00 54.72 252 ARG A O 1
ATOM 2047 N N . PRO A 1 253 ? 23.213 -10.719 -24.783 1.00 52.09 253 PRO A N 1
ATOM 2048 C CA . PRO A 1 253 ? 24.493 -10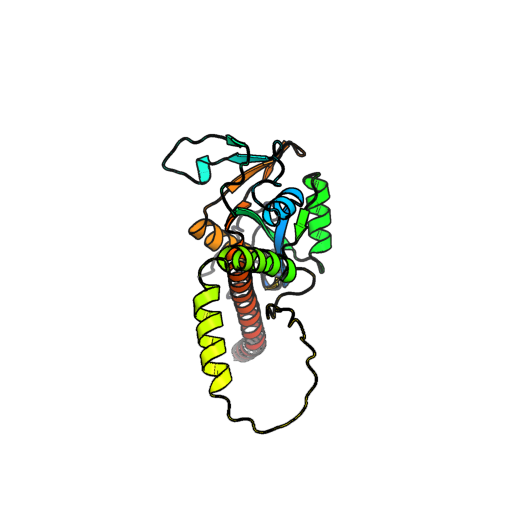.734 -25.495 1.00 52.09 253 PRO A CA 1
ATOM 2049 C C . PRO A 1 253 ? 24.664 -11.975 -26.380 1.00 52.09 253 PRO A C 1
ATOM 2051 O O . PRO A 1 253 ? 25.213 -11.884 -27.475 1.00 52.09 253 PRO A O 1
ATOM 2054 N N . TYR A 1 254 ? 24.156 -13.126 -25.932 1.00 50.62 254 TYR A N 1
ATOM 2055 C CA . TYR A 1 254 ? 24.264 -14.393 -26.658 1.00 50.62 254 TYR A CA 1
ATOM 2056 C C . TYR A 1 254 ? 23.351 -14.433 -27.891 1.00 50.62 254 TYR A C 1
ATOM 2058 O O . TYR A 1 254 ? 23.768 -14.881 -28.958 1.00 50.62 254 TYR A O 1
ATOM 2066 N N . LYS A 1 255 ? 22.120 -13.917 -27.772 1.00 51.81 255 LYS A N 1
ATOM 2067 C CA . LYS A 1 255 ? 21.164 -13.839 -28.891 1.00 51.81 255 LYS A CA 1
ATOM 2068 C C . LYS A 1 255 ? 21.594 -12.823 -29.956 1.00 51.81 255 LYS A C 1
ATOM 2070 O O . LYS A 1 255 ? 21.428 -13.095 -31.141 1.00 51.81 255 LYS A O 1
ATOM 2075 N N . LEU A 1 256 ? 22.186 -11.694 -29.553 1.00 54.47 256 LEU A N 1
ATOM 2076 C CA . LEU A 1 256 ? 22.708 -10.686 -30.486 1.00 54.47 256 LEU A CA 1
ATOM 2077 C C . LEU A 1 256 ? 23.926 -11.189 -31.274 1.00 54.47 256 LEU A C 1
ATOM 2079 O O . LEU A 1 256 ? 23.991 -10.949 -32.476 1.00 54.47 256 LEU A O 1
ATOM 2083 N N . LYS A 1 257 ? 24.843 -11.934 -30.637 1.00 54.91 257 LYS A N 1
ATOM 2084 C CA . LYS A 1 257 ? 25.982 -12.563 -31.330 1.00 54.91 257 LYS A CA 1
ATOM 2085 C C . LYS A 1 257 ? 25.532 -13.595 -32.368 1.00 54.91 257 LYS A C 1
ATOM 2087 O O . LYS A 1 257 ? 25.906 -13.487 -33.528 1.00 54.91 257 LYS A O 1
ATOM 2092 N N . ARG A 1 258 ? 24.625 -14.504 -31.993 1.00 52.94 258 ARG A N 1
ATOM 2093 C CA . ARG A 1 258 ? 24.073 -15.512 -32.919 1.00 52.94 258 ARG A CA 1
ATOM 2094 C C . ARG A 1 258 ? 23.322 -14.905 -34.110 1.00 52.94 258 ARG A C 1
ATOM 2096 O O . ARG A 1 258 ? 23.405 -15.423 -35.217 1.00 52.94 258 ARG A O 1
ATOM 2103 N N . ALA A 1 259 ? 22.585 -13.814 -33.894 1.00 54.25 259 ALA A N 1
ATOM 2104 C CA . ALA A 1 259 ? 21.863 -13.123 -34.963 1.00 54.25 259 ALA A CA 1
ATOM 2105 C C . ALA A 1 259 ? 22.785 -12.317 -35.896 1.00 54.25 259 ALA A C 1
ATOM 2107 O O . ALA A 1 259 ? 22.421 -12.083 -37.047 1.00 54.25 259 ALA A O 1
ATOM 2108 N N . ALA A 1 260 ? 23.954 -11.881 -35.414 1.00 54.50 260 ALA A N 1
ATOM 2109 C CA . ALA A 1 260 ? 24.976 -11.249 -36.244 1.00 54.50 260 ALA A CA 1
ATOM 2110 C C . ALA A 1 260 ? 25.698 -12.283 -37.125 1.00 54.50 260 ALA A C 1
ATOM 2112 O O . ALA A 1 260 ? 25.871 -12.039 -38.312 1.00 54.50 260 ALA A O 1
ATOM 2113 N N . GLU A 1 261 ? 26.015 -13.459 -36.576 1.00 59.03 261 GLU A N 1
ATOM 2114 C CA . GLU A 1 261 ? 26.668 -14.564 -37.299 1.00 59.03 261 GLU A CA 1
ATOM 2115 C C . GLU A 1 261 ? 25.785 -15.156 -38.413 1.00 59.03 261 GLU A C 1
ATOM 2117 O O . GLU A 1 261 ? 26.286 -15.545 -39.462 1.00 59.03 261 GLU A O 1
ATOM 2122 N N . GLN A 1 262 ? 24.459 -15.163 -38.236 1.00 55.34 262 GLN A N 1
ATOM 2123 C CA . GLN A 1 262 ? 23.505 -15.636 -39.253 1.00 55.34 262 GLN A CA 1
ATOM 2124 C C . GLN A 1 262 ? 23.214 -14.628 -40.378 1.00 55.34 262 GLN A C 1
ATOM 2126 O O . GLN A 1 262 ? 22.551 -14.987 -41.344 1.00 55.34 262 GLN A O 1
ATOM 2131 N N . LYS A 1 263 ? 23.661 -13.370 -40.264 1.00 54.38 263 LYS A N 1
ATOM 2132 C CA . LYS A 1 263 ? 23.499 -12.343 -41.315 1.00 54.38 263 LYS A CA 1
ATOM 2133 C C . LYS A 1 263 ? 24.733 -12.185 -42.206 1.00 54.38 263 LYS A C 1
ATOM 2135 O O . LYS A 1 263 ? 24.703 -11.395 -43.145 1.00 54.38 263 LYS A O 1
ATOM 2140 N N . THR A 1 264 ? 25.808 -12.899 -41.892 1.00 53.44 264 THR A N 1
ATOM 2141 C CA . THR A 1 264 ? 27.086 -12.895 -42.618 1.00 53.44 264 THR A CA 1
ATOM 2142 C C . THR A 1 264 ? 27.312 -14.175 -43.432 1.00 53.44 264 THR A C 1
ATOM 2144 O O . THR A 1 264 ? 28.435 -14.447 -43.845 1.00 53.44 264 THR A O 1
ATOM 2147 N N . SER A 1 265 ? 26.264 -14.969 -43.651 1.00 44.53 265 SER A N 1
ATOM 2148 C CA . SER A 1 265 ? 26.232 -16.161 -44.511 1.00 44.53 265 SER A CA 1
ATOM 2149 C C . SER A 1 265 ? 25.079 -16.038 -45.494 1.00 44.53 265 SER A C 1
ATOM 2151 O O . SER A 1 265 ? 25.248 -16.519 -46.631 1.00 44.53 265 SER A O 1
#

pLDDT: mean 80.16, std 17.69, range [34.41, 98.12]

Sequence (265 aa):
MSSQCLGITQKGTPCKLNAKQGGRYCRHHEVQETSEGYIYIYTFEELYENAILSRKERNQISWLAIDESKLNKAKKVGITPWQHQGDEILIKIGMTTRDDVSIRLAEWRKQCKREIIPINPSRALQFYSLDSNTRHSKKSNIIDKVSRLFSKLDLSGGSTSSKTSSTATQTLNLSTYKRNGFRCTHPRDVEREIHEWLWHKYGKGNVLCEACHKTHHEWVRVPVREMVSIMYTIEGICSRSEYAAATSKRERPYKLKRAAEQKTS

Secondary structure (DSSP, 8-state):
-PPBP--B-TTSPBP-SBPPTT-SS-TTSGGGGG-EEEEEEEEEHHHHHHHHS-TTTPPP--SEEEEGGGT-TTS---EEE----SSEEEEEEEEE-SS-HHHHHHHHHHHHTS-EEE--HHHHHHHHHHHHHHHHHHHHHHHHHHHHHHTTSS--------------------TTEETTEEEEESHHHHHHHHHHHHHHHH--EEEEETTTTEEEEEEEEEEGGGHHHHHHHHHHHHHHHHHHHHHHHHHHHHHHHHHHHTT--